Protein AF-A0AAD7PG65-F1 (afdb_monomer)

Structure (mmCIF, N/CA/C/O backbone):
data_AF-A0AAD7PG65-F1
#
_entry.id   AF-A0AAD7PG65-F1
#
loop_
_atom_site.group_PDB
_atom_site.id
_atom_site.type_symbol
_atom_site.label_atom_id
_atom_site.label_alt_id
_atom_site.label_comp_id
_atom_site.label_asym_id
_atom_site.label_entity_id
_atom_site.label_seq_id
_atom_site.pdbx_PDB_ins_code
_atom_site.Cartn_x
_atom_site.Cartn_y
_atom_site.Cartn_z
_atom_site.occupancy
_atom_site.B_iso_or_equiv
_atom_site.auth_seq_id
_atom_site.auth_comp_id
_atom_site.auth_asym_id
_atom_site.auth_atom_id
_atom_site.pdbx_PDB_model_num
ATOM 1 N N . MET A 1 1 ? 4.513 -32.709 36.164 1.00 37.62 1 MET A N 1
ATOM 2 C CA . MET A 1 1 ? 5.187 -31.519 35.608 1.00 37.62 1 MET A CA 1
ATOM 3 C C . MET A 1 1 ? 4.706 -30.319 36.420 1.00 37.62 1 MET A C 1
ATOM 5 O O . MET A 1 1 ? 3.783 -29.633 36.017 1.00 37.62 1 MET A O 1
ATOM 9 N N . GLY A 1 2 ? 5.213 -30.176 37.644 1.00 42.41 2 GLY A N 1
ATOM 10 C CA . GLY A 1 2 ? 4.864 -29.087 38.554 1.00 42.41 2 GLY A CA 1
ATOM 11 C C . GLY A 1 2 ? 6.159 -28.411 38.951 1.00 42.41 2 GLY A C 1
ATOM 12 O O . GLY A 1 2 ? 6.972 -29.089 39.560 1.00 42.41 2 GLY A O 1
ATOM 13 N N . MET A 1 3 ? 6.362 -27.175 38.487 1.00 42.16 3 MET A N 1
ATOM 14 C CA . MET A 1 3 ? 7.400 -26.207 38.892 1.00 42.16 3 MET A CA 1
ATOM 15 C C . MET A 1 3 ? 7.303 -24.968 37.980 1.00 42.16 3 MET A C 1
ATOM 17 O O . MET A 1 3 ? 8.151 -24.787 37.111 1.00 42.16 3 MET A O 1
ATOM 21 N N . LEU A 1 4 ? 6.240 -24.156 38.101 1.00 39.47 4 LEU A N 1
ATOM 22 C CA . LEU A 1 4 ? 6.233 -22.814 37.482 1.00 39.47 4 LEU A CA 1
ATOM 23 C C . LEU A 1 4 ? 5.164 -21.848 38.014 1.00 39.47 4 LEU A C 1
ATOM 25 O O . LEU A 1 4 ? 4.650 -21.029 37.266 1.00 39.47 4 LEU A O 1
ATOM 29 N N . LEU A 1 5 ? 4.819 -21.934 39.297 1.00 46.44 5 LEU A N 1
ATOM 30 C CA . LEU A 1 5 ? 4.019 -20.902 39.965 1.00 46.44 5 LEU A CA 1
ATOM 31 C C . LEU A 1 5 ? 4.562 -20.710 41.382 1.00 46.44 5 LEU A C 1
ATOM 33 O O . LEU A 1 5 ? 3.854 -20.890 42.370 1.00 46.44 5 LEU A O 1
ATOM 37 N N . ASP A 1 6 ? 5.859 -20.413 41.478 1.00 44.69 6 ASP A N 1
ATOM 38 C CA . ASP A 1 6 ? 6.358 -19.810 42.705 1.00 44.69 6 ASP A CA 1
ATOM 39 C C . ASP A 1 6 ? 5.673 -18.456 42.858 1.00 44.69 6 ASP A C 1
ATOM 41 O O . ASP A 1 6 ? 5.644 -17.641 41.937 1.00 44.69 6 ASP A O 1
ATOM 45 N N . LYS A 1 7 ? 5.052 -18.299 44.026 1.00 54.94 7 LYS A N 1
ATOM 46 C CA . LYS A 1 7 ? 4.360 -17.115 44.520 1.00 54.94 7 LYS A CA 1
ATOM 47 C C . LYS A 1 7 ? 5.216 -15.875 44.271 1.00 54.94 7 LYS A C 1
ATOM 49 O O . LYS A 1 7 ? 6.093 -15.564 45.072 1.00 54.94 7 LYS A O 1
ATOM 54 N N . GLU A 1 8 ? 4.956 -15.159 43.183 1.00 56.84 8 GLU A N 1
ATOM 55 C CA . GLU A 1 8 ? 5.396 -13.775 43.089 1.00 56.84 8 GLU A CA 1
ATOM 56 C C . GLU A 1 8 ? 4.758 -13.029 44.258 1.00 56.84 8 GLU A C 1
ATOM 58 O O . GLU A 1 8 ? 3.545 -13.116 44.473 1.00 56.84 8 GLU A O 1
ATOM 63 N N . ASP A 1 9 ? 5.596 -12.371 45.062 1.00 58.97 9 ASP A N 1
ATOM 64 C CA . ASP A 1 9 ? 5.143 -11.603 46.208 1.00 58.97 9 ASP A CA 1
ATOM 65 C C . ASP A 1 9 ? 4.065 -10.627 45.756 1.00 58.97 9 ASP A C 1
ATOM 67 O O . ASP A 1 9 ? 4.255 -9.696 44.974 1.00 58.97 9 ASP A O 1
ATOM 71 N N . MET A 1 10 ? 2.900 -10.934 46.272 1.00 61.69 10 MET A N 1
ATOM 72 C CA . MET A 1 10 ? 1.603 -10.385 45.999 1.00 61.69 10 MET A CA 1
ATOM 73 C C . MET A 1 10 ? 1.575 -8.937 46.538 1.00 61.69 10 MET A C 1
ATOM 75 O O . MET A 1 10 ? 1.311 -8.696 47.717 1.00 61.69 10 MET A O 1
ATOM 79 N N . LYS A 1 11 ? 1.959 -7.965 45.695 1.00 68.69 11 LYS A N 1
ATOM 80 C CA . LYS A 1 11 ? 2.189 -6.560 46.090 1.00 68.69 11 LYS A CA 1
ATOM 81 C C . LYS A 1 11 ? 0.904 -5.734 46.061 1.00 68.69 11 LYS A C 1
ATOM 83 O O . LYS A 1 11 ? 0.213 -5.655 45.051 1.00 68.69 11 LYS A O 1
ATOM 88 N N . TRP A 1 12 ? 0.626 -5.059 47.174 1.00 75.06 12 TRP A N 1
ATOM 89 C CA . TRP A 1 12 ? -0.425 -4.049 47.268 1.00 75.06 12 TRP A CA 1
ATOM 90 C C . TRP A 1 12 ? 0.064 -2.713 46.699 1.00 75.06 12 TRP A C 1
ATOM 92 O O . TRP A 1 12 ? 1.091 -2.181 47.120 1.00 75.06 12 TRP A O 1
ATOM 102 N N . TYR A 1 13 ? -0.704 -2.146 45.776 1.00 77.44 13 TYR A N 1
ATOM 103 C CA . TYR A 1 13 ? -0.481 -0.840 45.167 1.00 77.44 13 TYR A CA 1
ATOM 104 C C . TYR A 1 13 ? -1.487 0.168 45.720 1.00 77.44 13 TYR A C 1
ATOM 106 O O . TYR A 1 13 ? -2.695 -0.066 45.706 1.00 77.44 13 TYR A O 1
ATOM 114 N N . LYS A 1 14 ? -1.010 1.318 46.196 1.00 80.69 14 LYS A N 1
ATOM 115 C CA . LYS A 1 14 ? -1.884 2.411 46.632 1.00 80.69 14 LYS A CA 1
ATOM 116 C C . LYS A 1 14 ? -2.379 3.176 45.401 1.00 80.69 14 LYS A C 1
ATOM 118 O O . LYS A 1 14 ? -1.573 3.783 44.704 1.00 80.69 14 LYS A O 1
ATOM 123 N N . ILE A 1 15 ? -3.681 3.127 45.124 1.00 80.88 15 ILE A N 1
ATOM 124 C CA . ILE A 1 15 ? -4.303 3.793 43.967 1.00 80.88 15 ILE A CA 1
ATOM 125 C C . ILE A 1 15 ? -4.591 5.266 44.265 1.00 80.88 15 ILE A C 1
ATOM 127 O O . ILE A 1 15 ? -4.380 6.120 43.408 1.00 80.88 15 ILE A O 1
ATOM 131 N N . SER A 1 16 ? -5.086 5.581 45.461 1.00 76.00 16 SER A N 1
ATOM 132 C CA . SER A 1 16 ? -5.391 6.964 45.843 1.00 76.00 16 SER A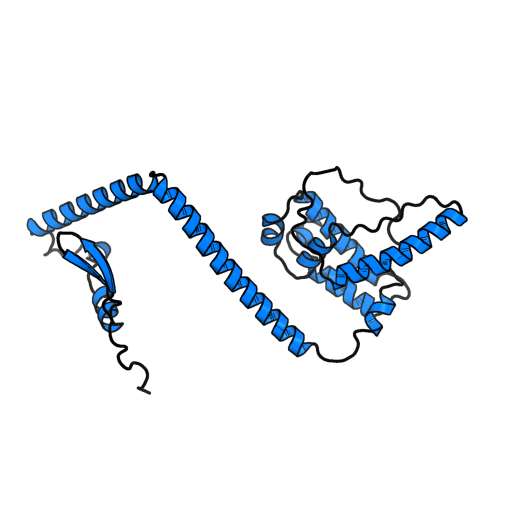 CA 1
ATOM 133 C C . SER A 1 16 ? -5.370 7.143 47.354 1.00 76.00 16 SER A C 1
ATOM 135 O O . SER A 1 16 ? -5.608 6.189 48.090 1.00 76.00 16 SER A O 1
ATOM 137 N N . ASP A 1 17 ? -5.136 8.366 47.822 1.00 74.19 17 ASP A N 1
ATOM 138 C CA . ASP A 1 17 ? -5.232 8.730 49.238 1.00 74.19 17 ASP A CA 1
ATOM 139 C C . ASP A 1 17 ? -6.322 9.783 49.429 1.00 74.19 17 ASP A C 1
ATOM 141 O O . ASP A 1 17 ? -6.427 10.722 48.639 1.00 74.19 17 ASP A O 1
ATOM 145 N N . SER A 1 18 ? -7.153 9.607 50.450 1.00 79.44 18 SER A N 1
ATOM 146 C CA . SER A 1 18 ? -8.203 10.545 50.844 1.00 79.44 18 SER A CA 1
ATOM 147 C C . SER A 1 18 ? -8.101 10.813 52.344 1.00 79.44 18 SER A C 1
ATOM 149 O O . SER A 1 18 ? -7.570 9.991 53.087 1.00 79.44 18 SER A O 1
ATOM 151 N N . GLU A 1 19 ? -8.658 11.934 52.806 1.00 67.50 19 GLU A N 1
ATOM 152 C CA . GLU A 1 19 ? -8.753 12.277 54.235 1.00 67.50 19 GLU A CA 1
ATOM 153 C C . GLU A 1 19 ? -9.477 11.196 55.060 1.00 67.50 19 GLU A C 1
ATOM 155 O O . GLU A 1 19 ? -9.283 11.100 56.268 1.00 67.50 19 GLU A O 1
ATOM 160 N N . VAL A 1 20 ? -10.273 10.345 54.402 1.00 68.56 20 VAL A N 1
ATOM 161 C CA . VAL A 1 20 ? -11.016 9.234 55.017 1.00 68.56 20 VAL A CA 1
ATOM 162 C C . VAL A 1 20 ? -10.290 7.880 54.913 1.00 68.56 20 VAL A C 1
ATOM 164 O O . VAL A 1 20 ? -10.803 6.873 55.398 1.00 68.56 20 VAL A O 1
ATOM 167 N N . GLY A 1 21 ? -9.109 7.831 54.286 1.00 76.81 21 GLY A N 1
ATOM 168 C CA . GLY A 1 21 ? -8.297 6.622 54.102 1.00 76.81 21 GLY A CA 1
ATOM 169 C C . GLY A 1 21 ? -7.773 6.424 52.673 1.00 76.81 21 GLY A C 1
ATOM 170 O O . GLY A 1 21 ? -8.217 7.068 51.721 1.00 76.81 21 GLY A O 1
ATOM 171 N N . GLY A 1 22 ? -6.812 5.507 52.520 1.00 78.75 22 GLY A N 1
ATOM 172 C CA . GLY A 1 22 ? -6.210 5.157 51.230 1.00 78.75 22 GLY A CA 1
ATOM 173 C C . GLY A 1 22 ? -6.946 4.024 50.510 1.00 78.75 22 GLY A C 1
ATOM 174 O O . GLY A 1 22 ? -7.286 3.016 51.125 1.00 78.75 22 GLY A O 1
ATOM 175 N N . LEU A 1 23 ? -7.150 4.164 49.199 1.00 66.88 23 LEU A N 1
ATOM 176 C CA . LEU A 1 23 ? -7.618 3.097 48.315 1.00 66.88 23 LEU A CA 1
ATOM 177 C C . LEU A 1 23 ? -6.414 2.270 47.858 1.00 66.88 23 LEU A C 1
ATOM 179 O O . LEU A 1 23 ? -5.519 2.785 47.185 1.00 66.88 23 LEU A O 1
ATOM 183 N N . TRP A 1 24 ? -6.409 0.987 48.203 1.00 81.00 24 TRP A N 1
ATOM 184 C CA . TRP A 1 24 ? -5.365 0.035 47.833 1.00 81.00 24 TRP A CA 1
ATOM 185 C C . TRP A 1 24 ? -5.925 -1.005 46.865 1.00 81.00 24 TRP A C 1
ATOM 187 O O . TRP A 1 24 ? -7.089 -1.387 46.958 1.00 81.00 24 TRP A O 1
ATOM 197 N N . SER A 1 25 ? -5.097 -1.460 45.934 1.00 70.62 25 SER A N 1
ATOM 198 C CA . SER A 1 25 ? -5.431 -2.482 44.951 1.00 70.62 25 SER A CA 1
ATOM 199 C C . SER A 1 25 ? -4.309 -3.483 44.843 1.00 70.62 25 SER A C 1
ATOM 201 O O . SER A 1 25 ? -3.136 -3.151 44.980 1.00 70.62 25 SER A O 1
ATOM 203 N N . MET A 1 26 ? -4.681 -4.711 44.556 1.00 75.94 26 MET A N 1
ATOM 204 C CA . MET A 1 26 ? -3.774 -5.826 44.424 1.00 75.94 26 MET A CA 1
ATOM 205 C C . MET A 1 26 ? -4.321 -6.718 43.324 1.00 75.94 26 MET A C 1
ATOM 207 O O . MET A 1 26 ? -5.532 -6.934 43.241 1.00 75.94 26 MET A O 1
ATOM 211 N N . GLU A 1 27 ? -3.443 -7.198 42.457 1.00 63.59 27 GLU A N 1
ATOM 212 C CA . GLU A 1 27 ? -3.837 -8.153 41.433 1.00 63.59 27 GLU A CA 1
ATOM 213 C C . GLU A 1 27 ? -4.109 -9.497 42.124 1.00 63.59 27 GLU A C 1
ATOM 215 O O . GLU A 1 27 ? -3.253 -10.031 42.825 1.00 63.59 27 GLU A O 1
ATOM 220 N N . GLY A 1 28 ? -5.353 -9.981 42.047 1.00 62.81 28 GLY A N 1
ATOM 221 C CA . GLY A 1 28 ? -5.759 -11.207 42.737 1.00 62.81 28 GLY A CA 1
ATOM 222 C C . GLY A 1 28 ? -5.029 -12.432 42.183 1.00 62.81 28 GLY A C 1
ATOM 223 O O . GLY A 1 28 ? -4.740 -12.486 40.988 1.00 62.81 28 GLY A O 1
ATOM 224 N N . SER A 1 29 ? -4.772 -13.442 43.025 1.00 66.50 29 SER A N 1
ATOM 225 C CA . SER A 1 29 ? -4.208 -14.710 42.546 1.00 66.50 29 SER A CA 1
ATOM 226 C C . SER A 1 29 ? -5.157 -15.391 41.551 1.00 66.50 29 SER A C 1
ATOM 228 O O . SER A 1 29 ? -6.374 -15.187 41.631 1.00 66.50 29 SER A O 1
ATOM 230 N N . PRO A 1 30 ? -4.649 -16.233 40.634 1.00 61.03 30 PRO A N 1
ATOM 231 C CA . PRO A 1 30 ? -5.494 -17.028 39.744 1.00 61.03 30 PRO A CA 1
ATOM 232 C C . PRO A 1 30 ? -6.539 -17.860 40.502 1.00 61.03 30 PRO A C 1
ATOM 234 O O . PRO A 1 30 ? -7.654 -18.042 40.012 1.00 61.03 30 PRO A O 1
ATOM 237 N N . GLU A 1 31 ? -6.224 -18.305 41.727 1.00 61.75 31 GLU A N 1
ATOM 238 C CA . GLU A 1 31 ? -7.217 -18.939 42.593 1.00 61.75 31 GLU A CA 1
ATOM 239 C C . GLU A 1 31 ? -8.294 -17.931 43.004 1.00 61.75 31 GLU A C 1
ATOM 241 O O . GLU A 1 31 ? -9.469 -18.197 42.781 1.00 61.75 31 GLU A O 1
ATOM 246 N N . THR A 1 32 ? -7.945 -16.744 43.504 1.00 64.12 32 THR A N 1
ATOM 247 C CA . THR A 1 32 ? -8.928 -15.700 43.853 1.00 64.12 32 THR A CA 1
ATOM 248 C C . THR A 1 32 ? -9.823 -15.314 42.669 1.00 64.12 32 THR A C 1
ATOM 250 O O . THR A 1 32 ? -11.019 -15.086 42.856 1.00 64.12 32 THR A O 1
ATOM 253 N N . TRP A 1 33 ? -9.288 -15.304 41.445 1.00 57.69 33 TRP A N 1
ATOM 254 C CA . TRP A 1 33 ? -10.076 -15.122 40.219 1.00 57.69 33 TRP A CA 1
ATOM 255 C C . TRP A 1 33 ? -11.062 -16.272 39.970 1.00 57.69 33 TRP A C 1
ATOM 257 O O . TRP A 1 33 ? -12.207 -16.033 39.600 1.00 57.69 33 TRP A O 1
ATOM 267 N N . SER A 1 34 ? -10.665 -17.522 40.216 1.00 57.09 34 SER A N 1
ATOM 268 C CA . SER A 1 34 ? -11.583 -18.669 40.115 1.00 57.09 34 SER A CA 1
ATOM 269 C C . SER A 1 34 ? -12.731 -18.596 41.132 1.00 57.09 34 SER A C 1
ATOM 271 O O . SER A 1 34 ? -13.862 -18.964 40.818 1.00 57.09 34 SER A O 1
ATOM 273 N N . TRP A 1 35 ? -12.475 -18.039 42.321 1.00 57.75 35 TRP A N 1
ATOM 274 C CA . TRP A 1 35 ? -13.510 -17.782 43.326 1.00 57.75 35 TRP A CA 1
ATOM 275 C C . TRP A 1 35 ? -14.403 -16.592 42.952 1.00 57.75 35 TRP A C 1
ATOM 277 O O . TRP A 1 35 ? -15.605 -16.647 43.203 1.00 57.75 35 TRP A O 1
ATOM 287 N N . SER A 1 36 ? -13.866 -15.544 42.314 1.00 56.19 36 SER A N 1
ATOM 288 C CA . SER A 1 36 ? -14.660 -14.385 41.878 1.00 56.19 36 SER A CA 1
ATOM 289 C C . SER A 1 36 ? -15.572 -14.689 40.685 1.00 56.19 36 SER A C 1
ATOM 291 O O . SER A 1 36 ? -16.642 -14.097 40.578 1.00 56.19 36 SER A O 1
ATOM 293 N N . ILE A 1 37 ? -15.206 -15.656 39.837 1.00 53.91 37 ILE A N 1
ATOM 294 C CA . ILE A 1 37 ? -16.068 -16.181 38.762 1.00 53.91 37 ILE A CA 1
ATOM 295 C C . ILE A 1 37 ? -17.303 -16.900 39.333 1.00 53.91 37 ILE A C 1
ATOM 297 O O . ILE A 1 37 ? -18.368 -16.863 38.720 1.00 53.91 37 ILE A O 1
ATOM 301 N N . ASN A 1 38 ? -17.184 -17.496 40.524 1.00 55.56 38 ASN A N 1
ATOM 302 C CA . ASN A 1 38 ? -18.293 -18.139 41.233 1.00 55.56 38 ASN A CA 1
ATOM 303 C C . ASN A 1 38 ? -19.123 -17.166 42.085 1.00 55.56 38 ASN A C 1
ATOM 305 O O . ASN A 1 38 ? -20.080 -17.596 42.727 1.00 55.56 38 ASN A O 1
ATOM 309 N N . VAL A 1 39 ? -18.786 -15.869 42.115 1.00 55.56 39 VAL A N 1
ATOM 310 C CA . VAL A 1 39 ? -19.644 -14.860 42.745 1.00 55.56 39 VAL A CA 1
ATOM 311 C C . VAL A 1 39 ? -20.840 -14.642 41.822 1.00 55.56 39 VAL A C 1
ATOM 313 O O . VAL A 1 39 ? -20.648 -14.180 40.693 1.00 55.56 39 VAL A O 1
ATOM 316 N N . PRO A 1 40 ? -22.074 -14.947 42.263 1.00 51.69 40 PRO A N 1
ATOM 317 C CA . PRO A 1 40 ? -23.240 -14.808 41.411 1.00 51.69 40 PRO A CA 1
ATOM 318 C C . PRO A 1 40 ? -23.383 -13.356 40.953 1.00 51.69 40 PRO A C 1
ATOM 320 O O . PRO A 1 40 ? -23.619 -12.442 41.744 1.00 51.69 40 PRO A O 1
ATOM 323 N N . VAL A 1 41 ? -23.249 -13.130 39.651 1.00 54.25 41 VAL A N 1
ATOM 324 C CA . VAL A 1 41 ? -23.678 -11.879 39.027 1.00 54.25 41 VAL A CA 1
ATOM 325 C C . VAL A 1 41 ? -25.208 -11.906 39.020 1.00 54.25 41 VAL A C 1
ATOM 327 O O . VAL A 1 41 ? -25.789 -12.962 38.798 1.00 54.25 41 VAL A O 1
ATOM 330 N N . LEU A 1 42 ? -25.897 -10.784 39.238 1.00 49.28 42 LEU A N 1
ATOM 331 C CA . LEU A 1 42 ? -27.374 -10.741 39.284 1.00 49.28 42 LEU A CA 1
ATOM 332 C C . LEU A 1 42 ? -28.070 -11.420 38.085 1.00 49.28 42 LEU A C 1
ATOM 334 O O . LEU A 1 42 ? -29.184 -11.899 38.220 1.00 49.28 42 LEU A O 1
ATOM 338 N N . SER A 1 43 ? -27.404 -11.491 36.929 1.00 54.44 43 SER A N 1
ATOM 339 C CA . SER A 1 43 ? -27.865 -12.181 35.716 1.00 54.44 43 SER A CA 1
ATOM 340 C C . SER A 1 43 ? -27.675 -13.705 35.710 1.00 54.44 43 SER A C 1
ATOM 342 O O . SER A 1 43 ? -28.143 -14.365 34.792 1.00 54.44 43 SER A O 1
ATOM 344 N N . SER A 1 44 ? -26.930 -14.252 36.670 1.00 52.47 44 SER A N 1
ATOM 345 C CA . SER A 1 44 ? -26.650 -15.688 36.836 1.00 52.47 44 SER A CA 1
ATOM 346 C C . SER A 1 44 ? -27.523 -16.357 37.901 1.00 52.47 44 SER A C 1
ATOM 348 O O . SER A 1 44 ? -27.534 -17.580 37.998 1.00 52.47 44 SER A O 1
ATOM 350 N N . LEU A 1 45 ? -28.282 -15.569 38.670 1.00 50.62 45 LEU A N 1
ATOM 351 C CA . LEU A 1 45 ? -29.330 -16.089 39.538 1.00 50.62 45 LEU A CA 1
ATOM 352 C C . LEU A 1 45 ? -30.522 -16.472 38.653 1.00 50.62 45 LEU A C 1
ATOM 354 O O . LEU A 1 45 ? -31.139 -15.613 38.027 1.00 50.62 45 LEU A O 1
ATOM 358 N N . SER A 1 46 ? -30.794 -17.773 38.560 1.00 50.91 46 SER A N 1
ATOM 359 C CA . SER A 1 46 ? -31.980 -18.328 37.902 1.00 50.91 46 SER A CA 1
ATOM 360 C C . SER A 1 46 ? -33.248 -17.670 38.462 1.00 50.91 46 SER A C 1
ATOM 362 O O . SER A 1 46 ? -33.436 -17.642 39.676 1.00 50.91 46 SER A O 1
ATOM 364 N N . GLU A 1 47 ? -34.140 -17.188 37.587 1.00 54.50 47 GLU A N 1
ATOM 365 C CA . GLU A 1 47 ? -35.446 -16.613 37.966 1.00 54.50 47 GLU A CA 1
ATOM 366 C C . GLU A 1 47 ? -36.342 -17.594 38.752 1.00 54.50 47 GLU A C 1
ATOM 368 O O . GLU A 1 47 ? -37.315 -17.168 39.368 1.00 54.50 47 GLU A O 1
ATOM 373 N N . ASN A 1 48 ? -35.992 -18.886 38.774 1.00 50.72 48 ASN A N 1
ATOM 374 C CA . ASN A 1 48 ? -36.781 -19.966 39.371 1.00 50.72 48 ASN A CA 1
ATOM 375 C C . ASN A 1 48 ? -36.371 -20.350 40.805 1.00 50.72 48 ASN A C 1
ATOM 377 O O . ASN A 1 48 ? -36.859 -21.358 41.313 1.00 50.72 48 ASN A O 1
ATOM 381 N N . ASP A 1 49 ? -35.473 -19.614 41.468 1.00 51.62 49 ASP A N 1
ATOM 382 C CA . ASP A 1 49 ? -35.125 -19.899 42.871 1.00 51.62 49 ASP A CA 1
ATOM 383 C C . ASP A 1 49 ? -36.202 -19.316 43.814 1.00 51.62 49 ASP A C 1
ATOM 385 O O . ASP A 1 49 ? -36.066 -18.241 44.408 1.00 51.62 49 ASP A O 1
ATOM 389 N N . GLU A 1 50 ? -37.327 -20.034 43.913 1.00 53.50 50 GLU A N 1
ATOM 390 C CA . GLU A 1 50 ? -38.583 -19.663 44.596 1.00 53.50 50 GLU A CA 1
ATOM 391 C C . GLU A 1 50 ? -38.434 -19.275 46.087 1.00 53.50 50 GLU A C 1
ATOM 393 O O . GLU A 1 50 ? -39.365 -18.737 46.696 1.00 53.50 50 GLU A O 1
ATOM 398 N N . LEU A 1 51 ? -37.268 -19.521 46.695 1.00 52.06 51 LEU A N 1
ATOM 399 C CA . LEU A 1 51 ? -36.975 -19.191 48.093 1.00 52.06 51 LEU A CA 1
ATOM 400 C C . LEU A 1 51 ? -36.402 -17.774 48.294 1.00 52.06 51 LEU A C 1
ATOM 402 O O . LEU A 1 51 ? -36.595 -17.204 49.367 1.00 52.06 51 LEU A O 1
ATOM 406 N N . LEU A 1 52 ? -35.765 -17.167 47.283 1.00 51.78 52 LEU A N 1
ATOM 407 C CA . LEU A 1 52 ? -35.184 -15.812 47.381 1.00 51.78 52 LEU A CA 1
ATOM 408 C C . LEU A 1 52 ? -36.200 -14.694 47.096 1.00 51.78 52 LEU A C 1
ATOM 410 O O . LEU A 1 52 ? -36.028 -13.561 47.540 1.00 51.78 52 LEU A O 1
ATOM 414 N N . GLN A 1 53 ? -37.296 -15.015 46.410 1.00 52.94 53 GLN A N 1
ATOM 415 C CA . GLN A 1 53 ? -38.331 -14.060 45.996 1.00 52.94 53 GLN A CA 1
ATOM 416 C C . GLN A 1 53 ? -39.279 -13.609 47.125 1.00 52.94 53 GLN A C 1
ATOM 418 O O . GLN A 1 53 ? -40.179 -12.813 46.875 1.00 52.94 53 GLN A O 1
ATOM 423 N N . LYS A 1 54 ? -39.109 -14.106 48.362 1.00 55.56 54 LYS A N 1
ATOM 424 C CA . LYS A 1 54 ? -40.042 -13.856 49.482 1.00 55.56 54 LYS A CA 1
ATOM 425 C C . LYS A 1 54 ? -39.511 -12.950 50.595 1.00 55.56 54 LYS A C 1
ATOM 427 O O . LYS A 1 54 ? -40.302 -12.551 51.447 1.00 55.56 54 LYS A O 1
ATOM 432 N N . SER A 1 55 ? -38.217 -12.622 50.624 1.00 68.94 55 SER A N 1
ATOM 433 C CA . SER A 1 55 ? -37.677 -11.710 51.641 1.00 68.94 55 SER A CA 1
ATOM 434 C C . SER A 1 55 ? -37.756 -10.261 51.149 1.00 68.94 55 SER A C 1
ATOM 436 O O . SER A 1 55 ? -37.280 -9.927 50.063 1.00 68.94 55 SER A O 1
ATOM 438 N N . GLN A 1 56 ? -38.368 -9.394 51.958 1.00 77.69 56 GLN A N 1
ATOM 439 C CA . GLN A 1 56 ? -38.454 -7.958 51.678 1.00 77.69 56 GLN A CA 1
ATOM 440 C C . GLN A 1 56 ? -37.054 -7.347 51.500 1.00 77.69 56 GLN A C 1
ATOM 442 O O . GLN A 1 56 ? -36.824 -6.549 50.598 1.00 77.69 56 GLN A O 1
ATOM 447 N N . GLU A 1 57 ? -36.096 -7.815 52.300 1.00 75.06 57 GLU A N 1
ATOM 448 C CA . GLU A 1 57 ? -34.699 -7.381 52.284 1.00 75.06 57 GLU A CA 1
ATOM 449 C C . GLU A 1 57 ? -34.019 -7.647 50.930 1.00 75.06 57 GLU A C 1
ATOM 451 O O . GLU A 1 57 ? -33.237 -6.820 50.460 1.00 75.06 57 GLU A O 1
ATOM 456 N N . TYR A 1 58 ? -34.335 -8.767 50.267 1.00 72.38 58 TYR A N 1
ATOM 457 C CA . TYR A 1 58 ? -33.803 -9.082 48.940 1.00 72.38 58 TYR A CA 1
ATOM 458 C C . TYR A 1 58 ? -34.347 -8.125 47.871 1.00 72.38 58 TYR A C 1
ATOM 460 O O . TYR A 1 58 ? -33.579 -7.597 47.065 1.00 72.38 58 TYR A O 1
ATOM 468 N N . HIS A 1 59 ? -35.656 -7.860 47.871 1.00 74.69 59 HIS A N 1
ATOM 469 C CA . HIS A 1 59 ? -36.257 -6.886 46.952 1.00 74.69 59 HIS A CA 1
ATOM 470 C C . HIS A 1 59 ? -35.711 -5.475 47.175 1.00 74.69 59 HIS A C 1
ATOM 472 O O . HIS A 1 59 ? -35.332 -4.809 46.206 1.00 74.69 59 HIS A O 1
ATOM 478 N N . ASP A 1 60 ? -35.579 -5.057 48.432 1.00 82.69 60 ASP A N 1
ATOM 479 C CA . ASP A 1 60 ? -35.014 -3.757 48.786 1.00 82.69 60 ASP A CA 1
ATOM 480 C C . ASP A 1 60 ? -33.553 -3.640 48.314 1.00 82.69 60 ASP A C 1
ATOM 482 O O . ASP A 1 60 ? -33.164 -2.630 47.720 1.00 82.69 60 ASP A O 1
ATOM 486 N N . ALA A 1 61 ? -32.745 -4.694 48.484 1.00 77.38 61 ALA A N 1
ATOM 487 C CA . ALA A 1 61 ? -31.361 -4.734 48.011 1.00 77.38 61 ALA A CA 1
ATOM 488 C C . ALA A 1 61 ? -31.252 -4.670 46.475 1.00 77.38 61 ALA A C 1
ATOM 490 O O . ALA A 1 61 ? -30.411 -3.940 45.937 1.00 77.38 61 ALA A O 1
ATOM 491 N N . VAL A 1 62 ? -32.113 -5.392 45.752 1.00 77.75 62 VAL A N 1
ATOM 492 C CA . VAL A 1 62 ? -32.151 -5.374 44.280 1.00 77.75 62 VAL A CA 1
ATOM 493 C C . VAL A 1 62 ? -32.556 -3.995 43.756 1.00 77.75 62 VAL A C 1
ATOM 495 O O . VAL A 1 62 ? -31.940 -3.488 42.811 1.00 77.75 62 VAL A O 1
ATOM 498 N N . GLU A 1 63 ? -33.547 -3.348 44.368 1.00 80.06 63 GLU A N 1
ATOM 499 C CA . GLU A 1 63 ? -33.963 -1.998 43.981 1.00 80.06 63 GLU A CA 1
ATOM 500 C C . GLU A 1 63 ? -32.887 -0.950 44.287 1.00 80.06 63 GLU A C 1
ATOM 502 O O . GLU A 1 63 ? -32.581 -0.113 43.430 1.00 80.06 63 GLU A O 1
ATOM 507 N N . LEU A 1 64 ? -32.218 -1.033 45.441 1.00 83.88 64 LEU A N 1
ATOM 508 C CA . LEU A 1 64 ? -31.070 -0.176 45.753 1.00 83.88 64 LEU A CA 1
ATOM 509 C C . LEU A 1 64 ? -29.942 -0.338 44.726 1.00 83.88 64 LEU A C 1
ATOM 511 O O . LEU A 1 64 ? -29.389 0.662 44.255 1.00 83.88 64 LEU A O 1
ATOM 515 N N . TYR A 1 65 ? -29.646 -1.570 44.306 1.00 78.12 65 TYR A N 1
ATOM 516 C CA . TYR A 1 65 ? -28.663 -1.834 43.256 1.00 78.12 65 TYR A CA 1
ATOM 517 C C . TYR A 1 65 ? -29.073 -1.213 41.910 1.00 78.12 65 TYR A C 1
ATOM 519 O O . TYR A 1 65 ? -28.260 -0.552 41.252 1.00 78.12 65 TYR A O 1
ATOM 527 N N . LYS A 1 66 ? -30.342 -1.353 41.498 1.00 81.81 66 LYS A N 1
ATOM 528 C CA . LYS A 1 66 ? -30.865 -0.719 40.271 1.00 81.81 66 LYS A CA 1
ATOM 529 C C . LYS A 1 66 ? -30.744 0.803 40.336 1.00 81.81 66 LYS A C 1
ATOM 531 O O . LYS A 1 66 ? -30.279 1.435 39.377 1.00 81.81 66 LYS A O 1
ATOM 536 N N . GLN A 1 67 ? -31.094 1.405 41.470 1.00 87.75 67 GLN A N 1
ATOM 537 C CA . GLN A 1 67 ? -30.949 2.843 41.690 1.00 87.75 67 GLN A CA 1
ATOM 538 C C . GLN A 1 67 ? -29.480 3.278 41.625 1.00 87.75 67 GLN A C 1
ATOM 540 O O . GLN A 1 67 ? -29.159 4.269 40.962 1.00 87.75 67 GLN A O 1
ATOM 545 N N . GLN A 1 68 ? -28.568 2.530 42.250 1.00 85.88 68 GLN A N 1
ATOM 546 C CA . GLN A 1 68 ? -27.131 2.801 42.205 1.00 85.88 68 GLN A CA 1
ATOM 547 C C . GLN A 1 68 ? -26.589 2.717 40.775 1.00 85.88 68 GLN A C 1
ATOM 549 O O . GLN A 1 68 ? -25.905 3.636 40.322 1.00 85.88 68 GLN A O 1
ATOM 554 N N . ARG A 1 69 ? -26.948 1.676 40.020 1.00 83.31 69 ARG A N 1
ATOM 555 C CA . ARG A 1 69 ? -26.556 1.518 38.612 1.00 83.31 69 ARG A CA 1
ATOM 556 C C . ARG A 1 69 ? -27.053 2.683 37.754 1.00 83.31 69 ARG A C 1
ATOM 558 O O . ARG A 1 69 ? -26.310 3.189 36.911 1.00 83.31 69 ARG A O 1
ATOM 565 N N . THR A 1 70 ? -28.269 3.160 38.011 1.00 86.50 70 THR A N 1
ATOM 566 C CA . THR A 1 70 ? -28.839 4.334 37.332 1.00 86.50 70 THR A CA 1
ATOM 567 C C . THR A 1 70 ? -28.063 5.610 37.676 1.00 86.50 70 THR A C 1
ATOM 569 O O . THR A 1 70 ? -27.701 6.375 36.778 1.00 86.50 70 THR A O 1
ATOM 572 N N . LYS A 1 71 ? -27.714 5.814 38.954 1.00 92.94 71 LYS A N 1
ATOM 573 C CA . LYS A 1 71 ? -26.868 6.934 39.405 1.00 92.94 71 LYS A CA 1
ATOM 574 C C . LYS A 1 71 ? -25.487 6.902 38.741 1.00 92.94 71 LYS A C 1
ATOM 576 O O . LYS A 1 71 ? -25.060 7.918 38.193 1.00 92.94 71 LYS A O 1
ATOM 581 N N . VAL A 1 72 ? -24.825 5.744 38.710 1.00 86.25 72 VAL A N 1
ATOM 582 C CA . VAL A 1 72 ? -23.519 5.555 38.052 1.00 86.25 72 VAL A CA 1
ATOM 583 C C . VAL A 1 72 ? -23.608 5.849 36.554 1.00 86.25 72 VAL A C 1
ATOM 585 O O . VAL A 1 72 ? -22.762 6.564 36.018 1.00 86.25 72 VAL A O 1
ATOM 588 N N . ALA A 1 73 ? -24.652 5.373 35.872 1.00 85.19 73 ALA A N 1
ATOM 589 C CA . ALA A 1 73 ? -24.859 5.656 34.454 1.00 85.19 73 ALA A CA 1
ATOM 590 C C . ALA A 1 73 ? -25.040 7.161 34.182 1.00 85.19 73 ALA A C 1
ATOM 592 O O . ALA A 1 73 ? -24.446 7.701 33.244 1.00 85.19 73 ALA A O 1
ATOM 593 N N . CYS A 1 74 ? -25.811 7.860 35.020 1.00 93.38 74 CYS A N 1
ATOM 594 C CA . CYS A 1 74 ? -25.990 9.311 34.934 1.00 93.38 74 CYS A CA 1
ATOM 595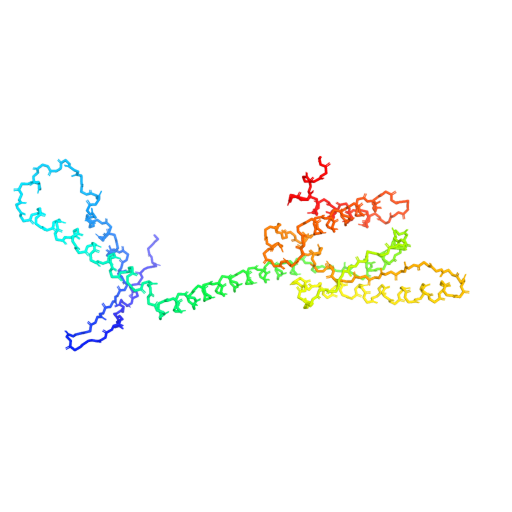 C C . CYS A 1 74 ? -24.686 10.077 35.191 1.00 93.38 74 CYS A C 1
ATOM 597 O O . CYS A 1 74 ? -24.366 11.006 34.446 1.00 93.38 74 CYS A O 1
ATOM 599 N N . LEU A 1 75 ? -23.909 9.679 36.201 1.00 91.50 75 LEU A N 1
ATOM 600 C CA . LEU A 1 75 ? -22.602 10.275 36.490 1.00 91.50 75 LEU A CA 1
ATOM 601 C C . LEU A 1 75 ? -21.618 10.045 35.341 1.00 91.50 75 LEU A C 1
ATOM 603 O O . LEU A 1 75 ? -20.995 10.999 34.886 1.00 91.50 75 LEU A O 1
ATOM 607 N N . LYS A 1 76 ? -21.554 8.831 34.783 1.00 89.62 76 LYS A N 1
ATOM 608 C CA . LYS A 1 76 ? -20.723 8.517 33.611 1.00 89.62 76 LYS A CA 1
ATOM 609 C C . LYS A 1 76 ? -21.090 9.388 32.407 1.00 89.62 76 LYS A C 1
ATOM 611 O O . LYS A 1 76 ? -20.201 9.908 31.739 1.00 89.62 76 LYS A O 1
ATOM 616 N N . LYS A 1 77 ? -22.389 9.617 32.164 1.00 91.19 77 LYS A N 1
ATOM 617 C CA . LYS A 1 77 ? -22.855 10.553 31.124 1.00 91.19 77 LYS A CA 1
ATOM 618 C C . LYS A 1 77 ? -22.421 11.992 31.414 1.00 91.19 77 LYS A C 1
ATOM 620 O O . LYS A 1 77 ? -21.964 12.665 30.495 1.00 91.19 77 LYS A O 1
ATOM 625 N N . LYS A 1 78 ? -22.519 12.466 32.661 1.00 92.81 78 LYS A N 1
ATOM 626 C CA . LYS A 1 78 ? -22.037 13.807 33.043 1.00 92.81 78 LYS A CA 1
ATOM 627 C C . LYS A 1 78 ? -20.526 13.942 32.837 1.00 92.81 78 LYS A C 1
ATOM 629 O O . LYS A 1 78 ? -20.109 14.885 32.178 1.00 92.81 78 LYS A O 1
ATOM 634 N N . ILE A 1 79 ? -19.738 12.972 33.301 1.00 91.00 79 ILE A N 1
ATOM 635 C CA . ILE A 1 79 ? -18.278 12.929 33.126 1.00 91.00 79 ILE A CA 1
ATOM 636 C C . ILE A 1 79 ? -17.915 12.903 31.640 1.00 91.00 79 ILE A C 1
ATOM 638 O O . ILE A 1 79 ? -17.073 13.671 31.212 1.00 91.00 79 ILE A O 1
ATOM 642 N N . SER A 1 80 ? -18.609 12.119 30.811 1.00 85.38 80 SER A N 1
ATOM 643 C CA . SER A 1 80 ? -18.318 12.080 29.369 1.00 85.38 80 SER A CA 1
ATOM 644 C C . SER A 1 80 ? -18.519 13.411 28.636 1.00 85.38 80 SER A C 1
ATOM 646 O O . SER A 1 80 ? -17.994 13.601 27.540 1.00 85.38 80 SER A O 1
ATOM 648 N N . ARG A 1 81 ? -19.301 14.325 29.224 1.00 90.00 81 ARG A N 1
ATOM 649 C CA . ARG A 1 81 ? -19.593 15.644 28.658 1.00 90.00 81 ARG A CA 1
ATOM 650 C C . ARG A 1 81 ? -18.607 16.716 29.117 1.00 90.00 81 ARG A C 1
ATOM 652 O O . ARG A 1 81 ? -18.574 17.765 28.477 1.00 90.00 81 ARG A O 1
ATOM 659 N N . THR A 1 82 ? -17.841 16.486 30.186 1.00 95.75 82 THR A N 1
ATOM 660 C CA . THR A 1 82 ? -16.848 17.460 30.656 1.00 95.75 82 THR A CA 1
ATOM 661 C C . THR A 1 82 ? -15.687 17.549 29.672 1.00 95.75 82 THR A C 1
ATOM 663 O O . THR A 1 82 ? -15.314 16.564 29.035 1.00 95.75 82 THR A O 1
ATOM 666 N N . GLU A 1 83 ? -15.114 18.743 29.535 1.00 92.12 83 GLU A N 1
ATOM 667 C CA . GLU A 1 83 ? -14.063 18.974 28.540 1.00 92.12 83 GLU A CA 1
ATOM 668 C C . GLU A 1 83 ? -12.783 18.198 28.873 1.00 92.12 83 GLU A C 1
ATOM 670 O O . GLU A 1 83 ? -12.243 17.511 28.011 1.00 92.12 83 GLU A O 1
ATOM 675 N N . GLY A 1 84 ? -12.400 18.153 30.155 1.00 90.81 84 GLY A N 1
ATOM 676 C CA . GLY A 1 84 ? -11.237 17.383 30.605 1.00 90.81 84 GLY A CA 1
ATOM 677 C C . GLY A 1 84 ? -11.326 15.883 30.292 1.00 90.81 84 GLY A C 1
ATOM 678 O O . GLY A 1 84 ? -10.320 15.274 29.941 1.00 90.81 84 GLY A O 1
ATOM 679 N N . PHE A 1 85 ? -12.520 15.273 30.334 1.00 92.19 85 PHE A N 1
ATOM 680 C CA . PHE A 1 85 ? -12.673 13.869 29.934 1.00 92.19 85 PHE A CA 1
ATOM 681 C C . PHE A 1 85 ? -12.514 13.681 28.421 1.00 92.19 85 PHE A C 1
ATOM 683 O O . PHE A 1 85 ? -11.944 12.680 27.991 1.00 92.19 85 PHE A O 1
ATOM 690 N N . LYS A 1 86 ? -12.999 14.620 27.598 1.00 89.94 86 LYS A N 1
ATOM 691 C CA . LYS A 1 86 ? -12.829 14.549 26.138 1.00 89.94 86 LYS A CA 1
ATOM 692 C C . LYS A 1 86 ? -11.366 14.706 25.741 1.00 89.94 86 LYS A C 1
ATOM 694 O O . LYS A 1 86 ? -10.902 13.965 24.880 1.00 89.94 86 LYS A O 1
ATOM 699 N N . GLU A 1 87 ? -10.651 15.644 26.354 1.00 92.19 87 GLU A N 1
ATOM 700 C CA . GLU A 1 87 ? -9.215 15.837 26.133 1.00 92.19 87 GLU A CA 1
ATOM 701 C C . GLU A 1 87 ? -8.422 14.606 26.568 1.00 92.19 87 GLU A C 1
ATOM 703 O O . GLU A 1 87 ? -7.663 14.055 25.771 1.00 92.19 87 GLU A O 1
ATOM 708 N N . TYR A 1 88 ? -8.679 14.099 27.777 1.00 90.94 88 TYR A N 1
ATOM 709 C CA . TYR A 1 88 ? -8.076 12.858 28.262 1.00 90.94 88 TYR A CA 1
ATOM 710 C C . TYR A 1 88 ? -8.355 11.679 27.324 1.00 90.94 88 TYR A C 1
ATOM 712 O O . TYR A 1 88 ? -7.443 10.932 26.974 1.00 90.94 88 TYR A O 1
ATOM 720 N N . LYS A 1 89 ? -9.600 11.536 26.854 1.00 92.00 89 LYS A N 1
ATOM 721 C CA . LYS A 1 89 ? -9.977 10.479 25.914 1.00 92.00 89 LYS A CA 1
ATOM 722 C C . LYS A 1 89 ? -9.227 10.595 24.585 1.00 92.00 89 LYS A C 1
ATOM 724 O O . LYS A 1 89 ? -8.735 9.585 24.104 1.00 92.00 89 LYS A O 1
ATOM 729 N N . LYS A 1 90 ? -9.073 11.801 24.026 1.00 92.88 90 LYS A N 1
ATOM 730 C CA . LYS A 1 90 ? -8.263 12.018 22.812 1.00 92.88 90 LYS A CA 1
ATOM 731 C C . LYS A 1 90 ? -6.810 11.594 23.020 1.00 92.88 90 LYS A C 1
ATOM 733 O O . LYS A 1 90 ? -6.241 10.948 22.147 1.00 92.88 90 LYS A O 1
ATOM 738 N N . ILE A 1 91 ? -6.216 11.944 24.162 1.00 93.00 91 ILE A N 1
ATOM 739 C CA . ILE A 1 91 ? -4.840 11.551 24.503 1.00 93.00 91 ILE A CA 1
ATOM 740 C C . ILE A 1 91 ? -4.734 10.026 24.594 1.00 93.00 91 ILE A C 1
ATOM 742 O O . ILE A 1 91 ? -3.799 9.447 24.047 1.00 93.00 91 ILE A O 1
ATOM 746 N N . LEU A 1 92 ? -5.705 9.376 25.237 1.00 92.19 92 LEU A N 1
ATOM 747 C CA . LEU A 1 92 ? -5.749 7.923 25.381 1.00 92.19 92 LEU A CA 1
ATOM 748 C C . LEU A 1 92 ? -5.916 7.216 24.028 1.00 92.19 92 LEU A C 1
ATOM 750 O O . LEU A 1 92 ? -5.159 6.295 23.731 1.00 92.19 92 LEU A O 1
ATOM 754 N N . ASP A 1 93 ? -6.830 7.690 23.179 1.00 89.19 93 ASP A N 1
ATOM 755 C CA . ASP A 1 93 ? -7.038 7.162 21.826 1.00 89.19 93 ASP A CA 1
ATOM 756 C C . ASP A 1 93 ? -5.761 7.324 20.972 1.00 89.19 93 ASP A C 1
ATOM 758 O O . ASP A 1 93 ? -5.354 6.398 20.266 1.00 89.19 93 ASP A O 1
ATOM 762 N N . MET A 1 94 ? -5.069 8.466 21.088 1.00 89.38 94 MET A N 1
ATOM 763 C CA . MET A 1 94 ? -3.783 8.697 20.419 1.00 89.38 94 MET A CA 1
ATOM 764 C C . MET A 1 94 ? -2.668 7.797 20.960 1.00 89.38 94 MET A C 1
ATOM 766 O O . MET A 1 94 ? -1.877 7.278 20.174 1.00 89.38 94 MET A O 1
ATOM 770 N N . ALA A 1 95 ? -2.600 7.567 22.272 1.00 89.00 95 ALA A N 1
ATOM 771 C CA . ALA A 1 95 ? -1.628 6.657 22.878 1.00 89.00 95 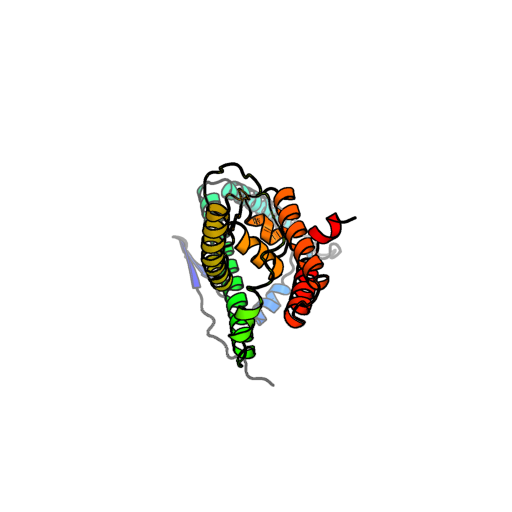ALA A CA 1
ATOM 772 C C . ALA A 1 95 ? -1.857 5.199 22.443 1.00 89.00 95 ALA A C 1
ATOM 774 O O . ALA A 1 95 ? -0.909 4.502 22.085 1.00 89.00 95 ALA A O 1
ATOM 775 N N . MET A 1 96 ? -3.114 4.750 22.386 1.00 87.31 96 MET A N 1
ATOM 776 C CA . MET A 1 96 ? -3.453 3.426 21.855 1.00 87.31 96 MET A CA 1
ATOM 777 C C . MET A 1 96 ? -3.072 3.300 20.375 1.00 87.31 96 MET A C 1
ATOM 779 O O . MET A 1 96 ? -2.520 2.281 19.955 1.00 87.31 96 MET A O 1
ATOM 783 N N . PHE A 1 97 ? -3.316 4.345 19.579 1.00 85.50 97 PHE A N 1
ATOM 784 C CA . PHE A 1 97 ? -2.926 4.371 18.171 1.00 85.50 97 PHE A CA 1
ATOM 785 C C . PHE A 1 97 ? -1.403 4.290 17.986 1.00 85.50 97 PHE A C 1
ATOM 787 O O . PHE A 1 97 ? -0.925 3.536 17.133 1.00 85.50 97 PHE A O 1
ATOM 794 N N . THR A 1 98 ? -0.622 5.029 18.781 1.00 85.19 98 THR A N 1
ATOM 795 C CA . THR A 1 98 ? 0.846 4.974 18.700 1.00 85.19 98 THR A CA 1
ATOM 796 C C . THR A 1 98 ? 1.393 3.620 19.141 1.00 85.19 98 THR A C 1
ATOM 798 O O . THR A 1 98 ? 2.284 3.090 18.473 1.00 85.19 98 THR A O 1
ATOM 801 N N . GLU A 1 99 ? 0.840 3.016 20.194 1.00 89.56 99 GLU A N 1
ATOM 802 C CA . GLU A 1 99 ? 1.221 1.673 20.640 1.00 89.56 99 GLU A CA 1
ATOM 803 C C . GLU A 1 99 ? 0.989 0.632 19.535 1.00 89.56 99 GLU A C 1
ATOM 805 O O . GLU A 1 99 ? 1.876 -0.167 19.213 1.00 89.56 99 GLU A O 1
ATOM 810 N N . GLU A 1 100 ? -0.174 0.686 18.891 1.00 88.69 100 GLU A N 1
ATOM 811 C CA . GLU A 1 100 ? -0.526 -0.211 17.796 1.00 88.69 100 GLU A CA 1
ATOM 812 C C . GLU A 1 100 ? 0.376 0.009 16.569 1.00 88.69 100 GLU A C 1
ATOM 814 O O . GLU A 1 100 ? 0.861 -0.949 15.956 1.00 88.69 100 GLU A O 1
ATOM 819 N N . LYS A 1 101 ? 0.709 1.268 16.252 1.00 85.50 101 LYS A N 1
ATOM 820 C CA . LYS A 1 101 ? 1.679 1.608 15.198 1.00 85.50 101 LYS A CA 1
ATOM 821 C C . LYS A 1 101 ? 3.058 1.017 15.494 1.00 85.50 101 LYS A C 1
ATOM 823 O O . LYS A 1 101 ? 3.671 0.419 14.606 1.00 85.50 101 LYS A O 1
ATOM 828 N N . ILE A 1 102 ? 3.534 1.116 16.734 1.00 87.00 102 ILE A N 1
ATOM 829 C CA . ILE A 1 102 ? 4.812 0.527 17.161 1.00 87.00 102 ILE A CA 1
ATOM 830 C C . ILE A 1 102 ? 4.781 -0.999 17.016 1.00 87.00 102 ILE A C 1
ATOM 832 O O . ILE A 1 102 ? 5.736 -1.576 16.484 1.00 87.00 102 ILE A O 1
ATOM 836 N N . LYS A 1 103 ? 3.696 -1.668 17.431 1.00 88.19 103 LYS A N 1
ATOM 837 C CA . LYS A 1 103 ? 3.532 -3.126 17.268 1.00 88.19 103 LYS A CA 1
ATOM 838 C C . LYS A 1 103 ? 3.630 -3.539 15.797 1.00 88.19 103 LYS A C 1
ATOM 840 O O . LYS A 1 103 ? 4.393 -4.449 15.460 1.00 88.19 103 LYS A O 1
ATOM 845 N N . ARG A 1 104 ? 2.941 -2.824 14.903 1.00 82.25 104 ARG A N 1
ATOM 846 C CA . ARG A 1 104 ? 2.975 -3.092 13.453 1.00 82.25 104 ARG A CA 1
ATOM 847 C C . ARG A 1 104 ? 4.357 -2.865 12.848 1.00 82.25 104 ARG A C 1
ATOM 849 O O . ARG A 1 104 ? 4.831 -3.706 12.080 1.00 82.25 104 ARG A O 1
ATOM 856 N N . LEU A 1 105 ? 5.031 -1.774 13.214 1.00 87.06 105 LEU A N 1
ATOM 857 C CA . LEU A 1 105 ? 6.388 -1.482 12.744 1.00 87.06 105 LEU A CA 1
ATOM 858 C C . LEU A 1 105 ? 7.386 -2.548 13.204 1.00 87.06 105 LEU A C 1
ATOM 860 O O . LEU A 1 105 ? 8.188 -3.021 12.396 1.00 87.06 105 LEU A O 1
ATOM 864 N N . LYS A 1 106 ? 7.288 -3.012 14.455 1.00 84.50 106 LYS A N 1
ATOM 865 C CA . LYS A 1 106 ? 8.093 -4.138 14.954 1.00 84.50 106 LYS A CA 1
ATOM 866 C C . LYS A 1 106 ? 7.847 -5.415 14.145 1.00 84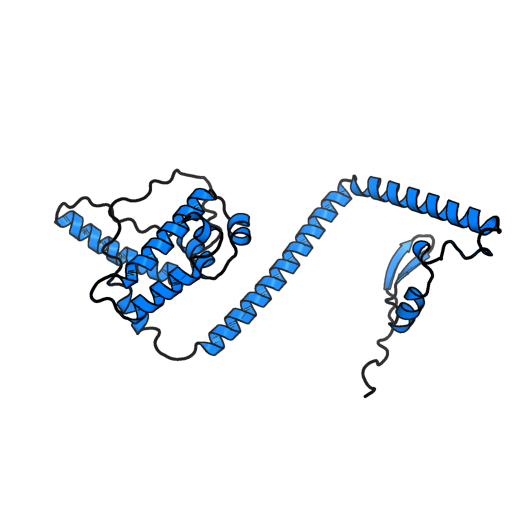.50 106 LYS A C 1
ATOM 868 O O . LYS A 1 106 ? 8.804 -6.086 13.760 1.00 84.50 106 LYS A O 1
ATOM 873 N N . ALA A 1 107 ? 6.593 -5.732 13.819 1.00 86.19 107 ALA A N 1
ATOM 874 C CA . ALA A 1 107 ? 6.260 -6.895 12.994 1.00 86.19 107 ALA A CA 1
ATOM 875 C C . ALA A 1 107 ? 6.787 -6.774 11.551 1.00 86.19 107 ALA A C 1
ATOM 877 O O . ALA A 1 107 ? 7.275 -7.754 10.982 1.00 86.19 107 ALA A O 1
ATOM 878 N N . ARG A 1 108 ? 6.721 -5.580 10.946 1.00 84.06 108 ARG A N 1
ATOM 879 C CA . ARG A 1 108 ? 7.289 -5.313 9.612 1.00 84.06 108 ARG A CA 1
ATOM 880 C C . ARG A 1 108 ? 8.812 -5.440 9.621 1.00 84.06 108 ARG A C 1
ATOM 882 O O . ARG A 1 108 ? 9.354 -6.126 8.760 1.00 84.06 108 ARG A O 1
ATOM 889 N N . SER A 1 109 ? 9.477 -4.862 10.620 1.00 80.62 109 SER A N 1
ATOM 890 C CA . SER A 1 109 ? 10.927 -4.977 10.812 1.00 80.62 109 SER A CA 1
ATOM 891 C C . SER A 1 109 ? 11.362 -6.439 10.948 1.00 80.62 109 SER A C 1
ATOM 893 O O . SER A 1 109 ? 12.257 -6.884 10.231 1.00 80.62 109 SER A O 1
ATOM 895 N N . LYS A 1 110 ? 10.659 -7.236 11.765 1.00 84.31 110 LYS A N 1
ATOM 896 C CA . LYS A 1 110 ? 10.931 -8.675 11.915 1.00 84.31 110 LYS A CA 1
ATOM 897 C C . LYS A 1 110 ? 10.804 -9.432 10.589 1.00 84.31 110 LYS A C 1
ATOM 899 O O . LYS A 1 110 ? 11.665 -10.246 10.268 1.00 84.31 110 LYS A O 1
ATOM 904 N N . ARG A 1 111 ? 9.761 -9.148 9.799 1.00 85.69 111 ARG A N 1
ATOM 905 C CA . ARG A 1 111 ? 9.569 -9.753 8.469 1.00 85.69 111 ARG A CA 1
ATOM 906 C C . ARG A 1 111 ? 10.684 -9.374 7.499 1.00 85.69 111 ARG A C 1
ATOM 908 O O . ARG A 1 111 ? 11.205 -10.251 6.819 1.00 85.69 111 ARG A O 1
ATOM 915 N N . LEU A 1 112 ? 11.062 -8.097 7.452 1.00 79.88 112 LEU A N 1
ATOM 916 C CA . LEU A 1 112 ? 12.124 -7.622 6.569 1.00 79.88 112 LEU A CA 1
ATOM 917 C C . LEU A 1 112 ? 13.473 -8.237 6.947 1.00 79.88 112 LEU A C 1
ATOM 919 O O . LEU A 1 112 ? 14.175 -8.737 6.081 1.00 79.88 112 LEU A O 1
ATOM 923 N N . ASN A 1 113 ? 13.789 -8.285 8.241 1.00 76.94 113 ASN A N 1
ATOM 924 C CA . ASN A 1 113 ? 15.014 -8.902 8.742 1.00 76.94 113 ASN A CA 1
ATOM 925 C C . ASN A 1 113 ? 15.074 -10.402 8.392 1.00 76.94 113 ASN A C 1
ATOM 927 O O . ASN A 1 113 ? 16.099 -10.894 7.933 1.00 76.94 113 ASN A O 1
ATOM 931 N N . ASN A 1 114 ? 13.954 -11.121 8.516 1.00 77.81 114 ASN A N 1
ATOM 932 C CA . ASN A 1 114 ? 13.875 -12.521 8.093 1.00 77.81 114 ASN A CA 1
ATOM 933 C C . ASN A 1 114 ? 14.082 -12.690 6.581 1.00 77.81 114 ASN A C 1
ATOM 935 O O . ASN A 1 114 ? 14.756 -13.628 6.173 1.00 77.81 114 ASN A O 1
ATOM 939 N N . ARG A 1 115 ? 13.543 -11.781 5.759 1.00 81.00 115 ARG A N 1
ATOM 940 C CA . ARG A 1 115 ? 13.744 -11.802 4.303 1.00 81.00 115 ARG A CA 1
ATOM 941 C C . ARG A 1 115 ? 15.183 -11.476 3.920 1.00 81.00 115 ARG A C 1
ATOM 943 O O . ARG A 1 115 ? 15.740 -12.163 3.082 1.00 81.00 115 ARG A O 1
ATOM 950 N N . ILE A 1 116 ? 15.803 -10.484 4.554 1.00 70.00 116 ILE A N 1
ATOM 951 C CA . ILE A 1 116 ? 17.207 -10.125 4.305 1.00 70.00 116 ILE A CA 1
ATOM 952 C C . ILE A 1 116 ? 18.122 -11.313 4.623 1.00 70.00 116 ILE A C 1
ATOM 954 O O . ILE A 1 116 ? 18.945 -11.678 3.794 1.00 70.00 116 ILE A O 1
ATOM 958 N N . LYS A 1 117 ? 17.900 -11.997 5.754 1.00 71.44 117 LYS A N 1
ATOM 959 C CA . LYS A 1 117 ? 18.631 -13.228 6.109 1.00 71.44 117 LYS A CA 1
ATOM 960 C C . LYS A 1 117 ? 18.444 -14.380 5.113 1.00 71.44 117 LYS A C 1
ATOM 962 O O . LYS A 1 117 ? 19.2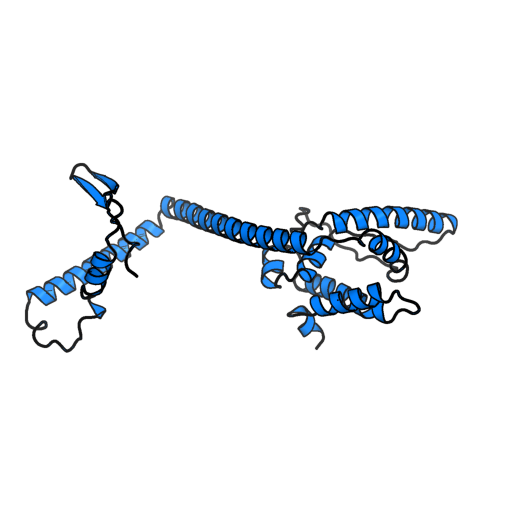67 -15.283 5.090 1.00 71.44 117 LYS A O 1
ATOM 967 N N . GLN A 1 118 ? 17.359 -14.378 4.338 1.00 69.81 118 GLN A N 1
ATOM 968 C CA . GLN A 1 118 ? 17.071 -15.385 3.311 1.00 69.81 118 GLN A CA 1
ATOM 969 C C . GLN A 1 118 ? 17.616 -15.009 1.922 1.00 69.81 118 GLN A C 1
ATOM 971 O O . GLN A 1 118 ? 17.699 -15.884 1.068 1.00 69.81 118 GLN A O 1
ATOM 976 N N . ILE A 1 119 ? 17.941 -13.731 1.677 1.00 62.66 119 ILE A N 1
ATOM 977 C CA . ILE A 1 119 ? 18.252 -13.187 0.339 1.00 62.66 119 ILE A CA 1
ATOM 978 C C . ILE A 1 119 ? 19.763 -13.037 0.080 1.00 62.66 119 ILE A C 1
ATOM 980 O O . ILE A 1 119 ? 20.156 -12.708 -1.034 1.00 62.66 119 ILE A O 1
ATOM 984 N N . GLU A 1 120 ? 20.649 -13.338 1.029 1.00 54.91 120 GLU A N 1
ATOM 985 C CA . 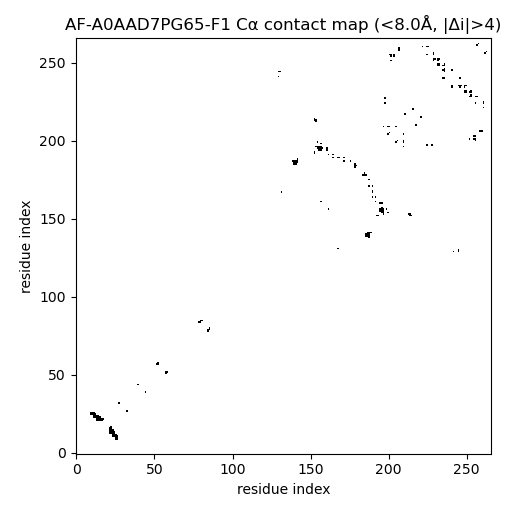GLU A 1 120 ? 22.065 -13.522 0.671 1.00 54.91 120 GLU A CA 1
ATOM 986 C C . GLU A 1 120 ? 22.214 -14.862 -0.081 1.00 54.91 120 GLU A C 1
ATOM 988 O O . GLU A 1 120 ? 22.193 -15.912 0.566 1.00 54.91 120 GLU A O 1
ATOM 993 N N . PRO A 1 121 ? 22.250 -14.866 -1.440 1.00 50.34 121 PRO A N 1
ATOM 994 C CA . PRO A 1 121 ? 23.503 -14.680 -2.191 1.00 50.34 121 PRO A CA 1
ATOM 995 C C . PRO A 1 121 ? 23.413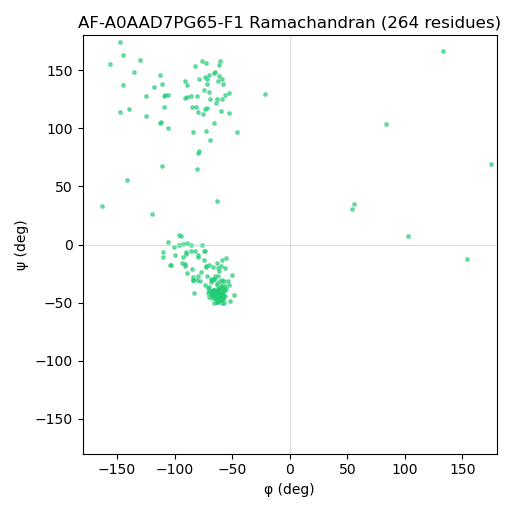 -13.947 -3.570 1.00 50.34 121 PRO A C 1
ATOM 997 O O . PRO A 1 121 ? 22.356 -13.606 -4.091 1.00 50.34 121 PRO A O 1
ATOM 1000 N N . SER A 1 122 ? 24.610 -13.708 -4.129 1.00 54.50 122 SER A N 1
ATOM 1001 C CA . SER A 1 122 ? 25.058 -13.148 -5.428 1.00 54.50 122 SER A CA 1
ATOM 1002 C C . SER A 1 122 ? 24.113 -13.149 -6.650 1.00 54.50 122 SER A C 1
ATOM 1004 O O . SER A 1 122 ? 23.648 -14.201 -7.070 1.00 54.50 122 SER A O 1
ATOM 1006 N N . GLY A 1 123 ? 23.967 -11.981 -7.305 1.00 53.53 123 GLY A N 1
ATOM 1007 C CA . GLY A 1 123 ? 23.343 -11.832 -8.642 1.00 53.53 123 GLY A CA 1
ATOM 1008 C C . GLY A 1 123 ? 22.721 -10.453 -8.937 1.00 53.53 123 GLY A C 1
ATOM 1009 O O . GLY A 1 123 ? 22.436 -10.099 -10.075 1.00 53.53 123 GLY A O 1
ATOM 1010 N N . TRP A 1 124 ? 22.565 -9.611 -7.914 1.00 51.72 124 TRP A N 1
ATOM 1011 C CA . TRP A 1 124 ? 21.860 -8.320 -7.991 1.00 51.72 124 TRP A CA 1
ATOM 1012 C C . TRP A 1 124 ? 22.463 -7.258 -8.927 1.00 51.72 124 TRP A C 1
ATOM 1014 O O . TRP A 1 124 ? 21.789 -6.287 -9.260 1.00 51.72 124 TRP A O 1
ATOM 1024 N N . LYS A 1 125 ? 23.717 -7.418 -9.360 1.00 48.91 125 LYS A N 1
ATOM 1025 C CA . LYS A 1 125 ? 24.368 -6.467 -10.275 1.00 48.91 125 LYS A CA 1
ATOM 1026 C C . LYS A 1 125 ? 23.921 -6.631 -11.727 1.00 48.91 125 LYS A C 1
ATOM 1028 O O . LYS A 1 125 ? 23.860 -5.643 -12.446 1.00 48.91 125 LYS A O 1
ATOM 1033 N N . GLU A 1 126 ? 23.583 -7.846 -12.138 1.00 50.97 126 GLU A N 1
ATOM 1034 C CA . GLU A 1 126 ? 23.248 -8.169 -13.532 1.00 50.97 126 GLU A CA 1
ATOM 1035 C C . GLU A 1 126 ? 21.795 -7.786 -13.856 1.00 50.97 126 GLU A C 1
ATOM 1037 O O . GLU A 1 126 ? 21.480 -7.340 -14.956 1.00 50.97 126 GLU A O 1
ATOM 1042 N N . PHE A 1 127 ? 20.921 -7.838 -12.848 1.00 42.56 127 PHE A N 1
ATOM 1043 C CA . PHE A 1 127 ? 19.503 -7.498 -12.957 1.00 42.56 127 PHE A CA 1
ATOM 1044 C C . PHE A 1 127 ? 19.239 -6.025 -13.319 1.00 42.56 127 PHE A C 1
ATOM 1046 O O . PHE A 1 127 ? 18.314 -5.715 -14.069 1.00 42.56 127 PHE A O 1
ATOM 1053 N N . LEU A 1 128 ? 20.076 -5.108 -12.829 1.00 49.53 128 LEU A N 1
ATOM 1054 C CA . LEU A 1 128 ? 19.916 -3.671 -13.074 1.00 49.53 128 LEU A CA 1
ATOM 1055 C C . LEU A 1 128 ? 20.269 -3.264 -14.512 1.00 49.53 128 LEU A C 1
ATOM 1057 O O . LEU A 1 128 ? 19.826 -2.217 -14.974 1.00 49.53 128 LEU A O 1
ATOM 1061 N N . GLN A 1 129 ? 21.028 -4.090 -15.233 1.00 41.50 129 GLN A N 1
ATOM 1062 C CA . GLN A 1 129 ? 21.522 -3.754 -16.567 1.00 41.50 129 GLN A CA 1
ATOM 1063 C C . GLN A 1 129 ? 20.500 -4.052 -17.676 1.00 41.50 129 GLN A C 1
ATOM 1065 O O . GLN A 1 129 ? 20.480 -3.363 -18.690 1.00 41.50 129 GLN A O 1
ATOM 1070 N N . SER A 1 130 ? 19.614 -5.030 -17.467 1.00 38.91 130 SER A N 1
ATOM 1071 C CA . SER A 1 130 ? 18.625 -5.477 -18.464 1.00 38.91 130 SER A CA 1
ATOM 1072 C C . SER A 1 130 ? 17.345 -4.621 -18.477 1.00 38.91 130 SER A C 1
ATOM 1074 O O . SER A 1 130 ? 16.738 -4.376 -19.519 1.00 38.91 130 SER A O 1
ATOM 1076 N N . LEU A 1 131 ? 16.964 -4.064 -17.323 1.00 39.38 131 LEU A N 1
ATOM 1077 C CA . LEU A 1 131 ? 15.770 -3.218 -17.171 1.00 39.38 131 LEU A CA 1
ATOM 1078 C C . LEU A 1 131 ? 15.863 -1.874 -17.918 1.00 39.38 131 LEU A C 1
ATOM 1080 O O . LEU A 1 131 ? 14.845 -1.255 -18.216 1.00 39.38 131 LEU A O 1
ATOM 1084 N N . LEU A 1 132 ? 17.077 -1.449 -18.269 1.00 33.88 132 LEU A N 1
ATOM 1085 C CA . LEU A 1 132 ? 17.347 -0.204 -18.986 1.00 33.88 132 LEU A CA 1
ATOM 1086 C C . LEU A 1 132 ? 16.802 -0.162 -20.414 1.00 33.88 132 LEU A C 1
ATOM 1088 O O . LEU A 1 132 ? 16.526 0.914 -20.938 1.00 33.88 132 LEU A O 1
ATOM 1092 N N . GLN A 1 133 ? 16.719 -1.316 -21.071 1.00 36.00 133 GLN A N 1
ATOM 1093 C CA . GLN A 1 133 ? 16.622 -1.366 -22.529 1.00 36.00 133 GLN A CA 1
ATOM 1094 C C . GLN A 1 133 ? 15.173 -1.405 -23.039 1.00 36.00 133 GLN A C 1
ATOM 1096 O O . GLN A 1 133 ? 14.929 -1.207 -24.225 1.00 36.00 133 GLN A O 1
ATOM 1101 N N . SER A 1 134 ? 14.197 -1.617 -22.150 1.00 29.66 134 SER A N 1
ATOM 1102 C CA . SER A 1 134 ? 12.797 -1.886 -22.511 1.00 29.66 134 SER A CA 1
ATOM 1103 C C . SER A 1 134 ? 11.838 -0.698 -22.338 1.00 29.66 134 SER A C 1
ATOM 1105 O O . SER A 1 134 ? 10.773 -0.678 -22.951 1.00 29.66 134 SER A O 1
ATOM 1107 N N . VAL A 1 135 ? 12.201 0.333 -21.568 1.00 33.09 135 VAL A N 1
ATOM 1108 C CA . VAL A 1 135 ? 11.280 1.432 -21.190 1.00 33.09 135 VAL A CA 1
ATOM 1109 C C . VAL A 1 135 ? 11.095 2.496 -22.298 1.00 33.09 135 VAL A C 1
ATOM 1111 O O . VAL A 1 135 ? 10.186 3.317 -22.231 1.00 33.09 135 VAL A O 1
ATOM 1114 N N . GLN A 1 136 ? 11.880 2.465 -23.380 1.00 33.09 136 GLN A N 1
ATOM 1115 C CA . GLN A 1 136 ? 11.919 3.522 -24.409 1.00 33.09 136 GLN A CA 1
ATOM 1116 C C . GLN A 1 136 ? 10.714 3.601 -25.376 1.00 33.09 136 GLN A C 1
ATOM 1118 O O . GLN A 1 136 ? 10.662 4.529 -26.180 1.00 33.09 136 GLN A O 1
ATOM 1123 N N . VAL A 1 137 ? 9.750 2.673 -25.338 1.00 36.75 137 VAL A N 1
ATOM 1124 C CA . VAL A 1 137 ? 8.789 2.494 -26.453 1.00 36.75 137 VAL A CA 1
ATOM 1125 C C . VAL A 1 137 ? 7.375 3.058 -26.208 1.00 36.75 137 VAL A C 1
ATOM 1127 O O . VAL A 1 137 ? 6.656 3.275 -27.178 1.00 36.75 137 VAL A O 1
ATOM 1130 N N . TRP A 1 138 ? 6.940 3.350 -24.972 1.00 28.48 138 TRP A N 1
ATOM 1131 C CA . TRP A 1 138 ? 5.489 3.278 -24.688 1.00 28.48 138 TRP A CA 1
ATOM 1132 C C . TRP A 1 138 ? 4.644 4.545 -24.419 1.00 28.48 138 TRP A C 1
ATOM 1134 O O . TRP A 1 138 ? 3.429 4.384 -24.395 1.00 28.48 138 TRP A O 1
ATOM 1144 N N . PHE A 1 139 ? 5.146 5.789 -24.292 1.00 35.56 139 PHE A N 1
ATOM 1145 C CA . PHE A 1 139 ? 4.240 6.936 -23.995 1.00 35.56 139 PHE A CA 1
ATOM 1146 C C . PHE A 1 139 ? 4.638 8.299 -24.603 1.00 35.56 139 PHE A C 1
ATOM 1148 O O . PHE A 1 139 ? 5.630 8.871 -24.155 1.00 35.56 139 PHE A O 1
ATOM 1155 N N . PRO A 1 140 ? 3.861 8.874 -25.556 1.00 33.50 140 PRO A N 1
ATOM 1156 C CA . PRO A 1 140 ? 4.194 10.159 -26.188 1.00 33.50 140 PRO A CA 1
ATOM 1157 C C . PRO A 1 140 ? 3.565 11.421 -25.556 1.00 33.50 140 PRO A C 1
ATOM 1159 O O . PRO A 1 140 ? 4.035 12.517 -25.853 1.00 33.50 140 PRO A O 1
ATOM 1162 N N . GLU A 1 141 ? 2.531 11.337 -24.704 1.00 36.25 141 GLU A N 1
ATOM 1163 C CA . GLU A 1 141 ? 1.863 12.537 -24.155 1.00 36.25 141 GLU A CA 1
ATOM 1164 C C . GLU A 1 141 ? 1.493 12.388 -22.668 1.00 36.25 141 GLU A C 1
ATOM 1166 O O . GLU A 1 141 ? 0.704 11.531 -22.275 1.00 36.25 141 GLU A O 1
ATOM 1171 N N . GLY A 1 142 ? 2.107 13.233 -21.831 1.00 41.00 142 GLY A N 1
ATOM 1172 C CA . GLY A 1 142 ? 1.997 13.210 -20.371 1.00 41.00 142 GLY A CA 1
ATOM 1173 C C . GLY A 1 142 ? 0.659 13.721 -19.827 1.00 41.00 142 GLY A C 1
ATOM 1174 O O . GLY A 1 142 ? 0.070 14.679 -20.332 1.00 41.00 142 GLY A O 1
ATOM 1175 N N . ILE A 1 143 ? 0.200 13.088 -18.747 1.00 38.12 143 ILE A N 1
ATOM 1176 C CA . ILE A 1 143 ? -1.017 13.437 -18.005 1.00 38.12 143 ILE A CA 1
ATOM 1177 C C . ILE A 1 143 ? -0.847 14.832 -17.378 1.00 38.12 143 ILE A C 1
ATOM 1179 O O . ILE A 1 143 ? 0.064 15.061 -16.588 1.00 38.12 143 ILE A O 1
ATOM 1183 N N . LYS A 1 144 ? -1.734 15.781 -17.706 1.00 38.62 144 LYS A N 1
ATOM 1184 C CA . LYS A 1 144 ? -1.785 17.102 -17.054 1.00 38.62 144 LYS A CA 1
ATOM 1185 C C . LYS A 1 144 ? -2.541 16.991 -15.727 1.00 38.62 144 LYS A C 1
ATOM 1187 O O . LYS A 1 144 ? -3.727 16.673 -15.737 1.00 38.62 144 LYS A O 1
ATOM 1192 N N . VAL A 1 145 ? -1.875 17.286 -14.608 1.00 44.84 145 VAL A N 1
ATOM 1193 C CA . VAL A 1 145 ? -2.456 17.265 -13.249 1.00 44.84 145 VAL A CA 1
ATOM 1194 C C . VAL A 1 145 ? -2.555 18.706 -12.699 1.00 44.84 145 VAL A C 1
ATOM 1196 O O . VAL A 1 145 ? -1.626 19.484 -12.924 1.00 44.84 145 VAL A O 1
ATOM 1199 N N . PRO A 1 146 ? -3.645 19.120 -12.013 1.00 35.50 146 PRO A N 1
ATOM 1200 C CA . PRO A 1 146 ? -3.787 20.475 -11.463 1.00 35.50 146 PRO A CA 1
ATOM 1201 C C . PRO A 1 146 ? -2.956 20.682 -10.178 1.00 35.50 146 PRO A C 1
ATOM 1203 O O . PRO A 1 146 ? -2.662 19.710 -9.480 1.00 35.50 146 PRO A O 1
ATOM 1206 N N . PRO A 1 147 ? -2.621 21.935 -9.802 1.00 33.53 147 PRO A N 1
ATOM 1207 C CA . PRO A 1 147 ? -1.707 22.219 -8.699 1.00 33.53 147 PRO A CA 1
ATOM 1208 C C . PRO A 1 147 ? -2.446 22.205 -7.353 1.00 33.53 147 PRO A C 1
ATOM 1210 O O . PRO A 1 147 ? -3.044 23.204 -6.950 1.00 33.53 147 PRO A O 1
ATOM 1213 N N . TRP A 1 148 ? -2.404 21.085 -6.632 1.00 39.66 148 TRP A N 1
ATOM 1214 C CA . TRP A 1 148 ? -2.908 21.018 -5.257 1.00 39.66 148 TRP A CA 1
ATOM 1215 C C . TRP A 1 148 ? -1.809 21.332 -4.236 1.00 39.66 148 TRP A C 1
ATOM 1217 O O . TRP A 1 148 ? -0.644 20.974 -4.401 1.00 39.66 148 TRP A O 1
ATOM 1227 N N . ARG A 1 149 ? -2.191 22.066 -3.181 1.00 35.03 149 ARG A N 1
ATOM 1228 C CA . ARG A 1 149 ? -1.308 22.492 -2.087 1.00 35.03 149 ARG A CA 1
ATOM 1229 C C . ARG A 1 149 ? -1.003 21.310 -1.162 1.00 35.03 149 ARG A C 1
ATOM 1231 O O . ARG A 1 149 ? -1.929 20.668 -0.682 1.00 35.03 149 ARG A O 1
ATOM 1238 N N . ASN A 1 150 ? 0.283 21.155 -0.848 1.00 36.38 150 ASN A N 1
ATOM 1239 C CA . ASN A 1 150 ? 0.936 20.153 0.007 1.00 36.38 150 ASN A CA 1
ATOM 1240 C C . ASN A 1 150 ? 1.253 18.813 -0.680 1.00 36.38 150 ASN A C 1
ATOM 1242 O O . ASN A 1 150 ? 0.409 17.937 -0.809 1.00 36.38 150 ASN A O 1
ATOM 1246 N N . ASN A 1 151 ? 2.539 18.645 -1.011 1.00 41.81 151 ASN A N 1
ATOM 1247 C CA . ASN A 1 151 ? 3.217 17.433 -1.495 1.00 41.81 151 ASN A CA 1
ATOM 1248 C C . ASN A 1 151 ? 3.226 16.261 -0.484 1.00 41.81 151 ASN A C 1
ATOM 1250 O O . ASN A 1 151 ? 4.215 15.538 -0.384 1.00 41.81 151 ASN A O 1
ATOM 1254 N N . SER A 1 152 ? 2.167 16.033 0.293 1.00 43.75 152 SER A N 1
ATOM 1255 C CA . SER A 1 152 ? 2.095 14.837 1.140 1.00 43.75 152 SER A CA 1
ATOM 1256 C C . SER A 1 152 ? 1.658 13.627 0.310 1.00 43.75 152 SER A C 1
ATOM 1258 O O . SER A 1 152 ? 0.575 13.080 0.513 1.00 43.75 152 SER A O 1
ATOM 1260 N N . TYR A 1 153 ? 2.486 13.211 -0.648 1.00 51.75 153 TYR A N 1
ATOM 1261 C CA . TYR A 1 153 ? 2.407 11.853 -1.174 1.00 51.75 153 TYR A CA 1
ATOM 1262 C C . TYR A 1 153 ? 2.803 10.933 -0.017 1.00 51.75 153 TYR A C 1
ATOM 1264 O O . TYR A 1 153 ? 3.957 10.912 0.398 1.00 51.75 153 TYR A O 1
ATOM 1272 N N . ILE A 1 154 ? 1.824 10.259 0.595 1.00 60.81 154 ILE A N 1
ATOM 1273 C CA . ILE A 1 154 ? 2.034 9.575 1.885 1.00 60.81 154 ILE A CA 1
ATOM 1274 C C . ILE A 1 154 ? 2.947 8.345 1.743 1.00 60.81 154 ILE A C 1
ATOM 1276 O O . ILE A 1 154 ? 3.544 7.882 2.715 1.00 60.81 154 ILE A O 1
ATOM 1280 N N . TYR A 1 155 ? 3.117 7.858 0.515 1.00 72.06 155 TYR A N 1
ATOM 1281 C CA . TYR A 1 155 ? 4.007 6.756 0.190 1.00 72.06 155 TYR A CA 1
ATOM 1282 C C . TYR A 1 155 ? 5.258 7.277 -0.505 1.00 72.06 155 TYR A C 1
ATOM 1284 O O . TYR A 1 155 ? 5.249 7.547 -1.706 1.00 72.06 155 TYR A O 1
ATOM 1292 N N . GLU A 1 156 ? 6.342 7.389 0.258 1.00 80.56 156 GLU A N 1
ATOM 1293 C CA . GLU A 1 156 ? 7.656 7.647 -0.315 1.00 80.56 156 GLU A CA 1
ATOM 1294 C C . GLU A 1 156 ? 8.150 6.405 -1.074 1.00 80.56 156 GLU A C 1
ATOM 1296 O O . GLU A 1 156 ? 8.094 5.295 -0.528 1.00 80.56 156 GLU A O 1
ATOM 1301 N N . PRO A 1 157 ? 8.624 6.566 -2.324 1.00 84.88 157 PRO A N 1
ATOM 1302 C CA . PRO A 1 157 ? 9.251 5.481 -3.062 1.00 84.88 157 PRO A CA 1
ATOM 1303 C C . PRO A 1 157 ? 10.498 4.990 -2.331 1.00 84.88 157 PRO A C 1
ATOM 1305 O O . PRO A 1 157 ? 11.237 5.772 -1.723 1.00 84.88 157 PRO A O 1
ATOM 1308 N N . SER A 1 158 ? 10.762 3.689 -2.405 1.00 88.75 158 SER A N 1
ATOM 1309 C CA . SER A 1 158 ? 11.986 3.134 -1.841 1.00 88.75 158 SER A CA 1
ATOM 1310 C C . SER A 1 158 ? 13.224 3.733 -2.502 1.00 88.75 158 SER A C 1
ATOM 1312 O O . SER A 1 158 ? 13.205 4.196 -3.643 1.00 88.75 158 SER A O 1
ATOM 1314 N N . THR A 1 159 ? 14.352 3.673 -1.798 1.00 87.94 159 THR A N 1
ATOM 1315 C CA . THR A 1 159 ? 15.641 4.133 -2.329 1.00 87.94 159 THR A CA 1
ATOM 1316 C C . THR A 1 159 ? 16.011 3.426 -3.631 1.00 87.94 159 THR A C 1
ATOM 1318 O O . THR A 1 159 ? 16.624 4.034 -4.500 1.00 87.94 159 THR A O 1
ATOM 1321 N N . THR A 1 160 ? 15.597 2.169 -3.808 1.00 88.31 160 THR A N 1
ATOM 1322 C CA . THR A 1 160 ? 15.753 1.434 -5.067 1.00 88.31 160 THR A CA 1
ATOM 1323 C C . THR A 1 160 ? 14.984 2.102 -6.202 1.00 88.31 160 THR A C 1
ATOM 1325 O O . THR A 1 160 ? 15.557 2.329 -7.266 1.00 88.31 160 THR A O 1
ATOM 1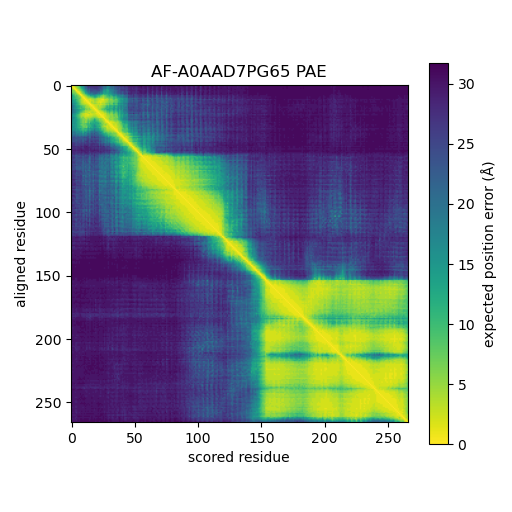328 N N . VAL A 1 161 ? 13.720 2.462 -5.968 1.00 86.38 161 VAL A N 1
ATOM 1329 C CA . VAL A 1 161 ? 12.883 3.165 -6.949 1.00 86.38 161 VAL A CA 1
ATOM 1330 C C . VAL A 1 161 ? 13.444 4.558 -7.241 1.00 86.38 161 VAL A C 1
ATOM 1332 O O . VAL A 1 161 ? 13.581 4.922 -8.403 1.00 86.38 161 VAL A O 1
ATOM 1335 N N . VAL A 1 162 ? 13.857 5.311 -6.219 1.00 88.19 162 VAL A N 1
ATOM 1336 C CA . VAL A 1 162 ? 14.467 6.643 -6.390 1.00 88.19 162 VAL A CA 1
ATOM 1337 C C . VAL A 1 162 ? 15.758 6.571 -7.207 1.00 88.19 162 VAL A C 1
ATOM 1339 O O . VAL A 1 162 ? 15.939 7.349 -8.139 1.00 88.19 162 VAL A O 1
ATOM 1342 N N . ASN A 1 163 ? 16.640 5.618 -6.905 1.00 90.25 163 ASN A N 1
ATOM 1343 C CA . ASN A 1 163 ? 17.888 5.442 -7.647 1.00 90.25 163 ASN A CA 1
ATOM 1344 C C . ASN A 1 163 ? 17.626 5.077 -9.110 1.00 90.25 163 ASN A C 1
ATOM 1346 O O . ASN A 1 163 ? 18.302 5.595 -9.995 1.00 90.25 163 ASN A O 1
ATOM 1350 N N . LEU A 1 164 ? 16.633 4.220 -9.367 1.00 88.44 164 LEU A N 1
ATOM 1351 C CA . LEU A 1 164 ? 16.224 3.867 -10.723 1.00 88.44 164 LEU A CA 1
ATOM 1352 C C . LEU A 1 164 ? 15.679 5.085 -11.477 1.00 88.44 164 LEU A C 1
ATOM 1354 O O . LEU A 1 164 ? 16.022 5.288 -12.635 1.00 88.44 164 LEU A O 1
ATOM 1358 N N . ILE A 1 165 ? 14.864 5.911 -10.824 1.00 87.25 165 ILE A N 1
ATOM 1359 C CA . ILE A 1 165 ? 14.312 7.131 -11.421 1.00 87.25 165 ILE A CA 1
ATOM 1360 C C . ILE A 1 165 ? 15.427 8.117 -11.762 1.00 87.25 165 ILE A C 1
ATOM 1362 O O . ILE A 1 165 ? 15.460 8.613 -12.881 1.00 87.25 165 ILE A O 1
ATOM 1366 N N . ASN A 1 166 ? 16.369 8.354 -10.846 1.00 88.69 166 ASN A N 1
ATOM 1367 C CA . ASN A 1 166 ? 17.514 9.231 -11.104 1.00 88.69 166 ASN A CA 1
ATOM 1368 C C . ASN A 1 166 ? 18.341 8.723 -12.287 1.00 88.69 166 ASN A C 1
ATOM 1370 O O . ASN A 1 166 ? 18.691 9.487 -13.181 1.00 88.69 166 ASN A O 1
ATOM 1374 N N . PHE A 1 167 ? 18.587 7.413 -12.324 1.00 90.69 167 PHE A N 1
ATOM 1375 C CA . PHE A 1 167 ? 19.275 6.776 -13.434 1.00 90.69 167 PHE A CA 1
ATOM 1376 C C . PHE A 1 167 ? 18.528 6.986 -14.769 1.00 90.69 167 PHE A C 1
ATOM 1378 O O . PHE A 1 167 ? 19.128 7.340 -15.785 1.00 90.69 167 PHE A O 1
ATOM 1385 N N . LEU A 1 168 ? 17.207 6.787 -14.787 1.00 87.81 168 LEU A N 1
ATOM 1386 C CA . LEU A 1 168 ? 16.385 6.980 -15.984 1.00 87.81 168 LEU A CA 1
ATOM 1387 C C . LEU A 1 168 ? 16.304 8.454 -16.405 1.00 87.81 168 LEU A C 1
ATOM 1389 O O . LEU A 1 168 ? 16.202 8.731 -17.599 1.00 87.81 168 LEU A O 1
ATOM 1393 N N . ASP A 1 169 ? 16.386 9.399 -15.468 1.00 87.75 169 ASP A N 1
ATOM 1394 C CA . ASP A 1 169 ? 16.376 10.834 -15.765 1.00 87.75 169 ASP A CA 1
ATOM 1395 C C . ASP A 1 169 ? 17.656 11.284 -16.498 1.00 87.75 169 ASP A C 1
ATOM 1397 O O . ASP A 1 169 ? 17.601 12.123 -17.403 1.00 87.75 169 ASP A O 1
ATOM 1401 N N . GLU A 1 170 ? 18.801 10.651 -16.216 1.00 87.38 170 GLU A N 1
ATOM 1402 C CA . GLU A 1 170 ? 20.035 10.841 -16.996 1.00 87.38 170 GLU A CA 1
ATOM 1403 C C . GLU A 1 170 ? 19.863 10.365 -18.451 1.00 87.38 170 GLU A C 1
ATOM 1405 O O . GLU A 1 170 ? 20.242 11.057 -19.406 1.00 87.38 170 GLU A O 1
ATOM 1410 N N . GLN A 1 171 ? 19.230 9.202 -18.645 1.00 87.50 171 GLN A N 1
ATOM 1411 C CA . GLN A 1 171 ? 18.944 8.669 -19.985 1.00 87.50 171 GLN A CA 1
ATOM 1412 C C . GLN A 1 171 ? 17.941 9.551 -20.734 1.00 87.50 171 GLN A C 1
ATOM 1414 O O . GLN A 1 171 ? 18.135 9.875 -21.909 1.00 87.50 171 GLN A O 1
ATOM 1419 N N . ARG A 1 172 ? 16.896 10.005 -20.039 1.00 88.69 172 ARG A N 1
ATOM 1420 C CA . ARG A 1 172 ? 15.909 10.960 -20.548 1.00 88.69 172 ARG A CA 1
ATOM 1421 C C . ARG A 1 172 ? 16.566 12.265 -20.989 1.00 88.69 172 ARG A C 1
ATOM 1423 O O . ARG A 1 172 ? 16.245 12.761 -22.064 1.00 88.69 172 ARG A O 1
ATOM 1430 N N . SER A 1 173 ? 17.498 12.803 -20.207 1.00 87.25 173 SER A N 1
ATOM 1431 C CA . SER A 1 173 ? 18.224 14.032 -20.556 1.00 87.25 173 SER A CA 1
ATOM 1432 C C . SER A 1 173 ? 19.009 13.872 -21.861 1.00 87.25 173 SER A C 1
ATOM 1434 O O . SER A 1 173 ? 18.983 14.748 -22.728 1.00 87.25 173 SER A O 1
ATOM 1436 N N . THR A 1 174 ? 19.633 12.708 -22.049 1.00 90.50 174 THR A N 1
ATOM 1437 C CA . THR A 1 174 ? 20.344 12.364 -23.289 1.00 90.50 174 THR A CA 1
ATOM 1438 C C . THR A 1 174 ? 19.383 12.253 -24.479 1.00 90.50 174 THR A C 1
ATOM 1440 O O . THR A 1 174 ? 19.662 12.782 -25.559 1.00 90.50 174 THR A O 1
ATOM 1443 N N . LEU A 1 175 ? 18.223 11.618 -24.280 1.00 87.19 175 LEU A N 1
ATOM 1444 C CA . LEU A 1 175 ? 17.167 11.513 -25.290 1.00 87.19 175 LEU A CA 1
ATOM 1445 C C . LEU A 1 175 ? 16.642 12.896 -25.705 1.00 87.19 175 LEU A C 1
ATOM 1447 O O . LEU A 1 175 ? 16.502 13.156 -26.898 1.00 87.19 175 LEU A O 1
ATOM 1451 N N . LEU A 1 176 ? 16.382 13.786 -24.745 1.00 86.19 176 LEU A N 1
ATOM 1452 C CA . LEU A 1 176 ? 15.896 15.143 -25.010 1.00 86.19 176 LEU A CA 1
ATOM 1453 C C . LEU A 1 176 ? 16.909 15.955 -25.823 1.00 86.19 176 LEU A C 1
ATOM 1455 O O . LEU A 1 176 ? 16.525 16.620 -26.783 1.00 86.19 176 LEU A O 1
ATOM 1459 N N . HIS A 1 177 ? 18.203 15.837 -25.514 1.00 86.69 177 HIS A N 1
ATOM 1460 C CA . HIS A 1 177 ? 19.254 16.483 -26.302 1.00 86.69 177 HIS A CA 1
ATOM 1461 C C . HIS A 1 177 ? 19.293 15.968 -27.752 1.00 86.69 177 HIS A C 1
ATOM 1463 O O . HIS A 1 177 ? 19.461 16.738 -28.702 1.00 86.69 177 HIS A O 1
ATOM 1469 N N . LEU A 1 178 ? 19.091 14.660 -27.948 1.00 88.88 178 LEU A N 1
ATOM 1470 C CA . LEU A 1 178 ? 19.007 14.069 -29.282 1.00 88.88 178 LEU A CA 1
ATOM 1471 C C . LEU A 1 178 ? 17.755 14.545 -30.033 1.00 88.88 178 LEU A C 1
ATOM 1473 O O . LEU A 1 178 ? 17.840 14.894 -31.211 1.00 88.88 178 LEU A O 1
ATOM 1477 N N . GLN A 1 179 ? 16.605 14.595 -29.363 1.00 86.50 179 GLN A N 1
ATOM 1478 C CA . GLN A 1 179 ? 15.366 15.110 -29.943 1.00 86.50 179 GLN A CA 1
ATOM 1479 C C . GLN A 1 179 ? 15.519 16.568 -30.383 1.00 86.50 179 GLN A C 1
ATOM 1481 O O . GLN A 1 179 ? 15.166 16.894 -31.515 1.00 86.50 179 GLN A O 1
ATOM 1486 N N . GLU A 1 180 ? 16.127 17.416 -29.553 1.00 88.38 180 GLU A N 1
ATOM 1487 C CA . GLU A 1 180 ? 16.409 18.815 -29.883 1.00 88.38 180 GLU A CA 1
ATOM 1488 C C . GLU A 1 180 ? 17.307 18.929 -31.123 1.00 88.38 180 GLU A C 1
ATOM 1490 O O . GLU A 1 180 ? 16.967 19.631 -32.082 1.00 88.38 180 GLU A O 1
ATOM 1495 N N . LYS A 1 181 ? 18.405 18.161 -31.165 1.00 91.50 181 LYS A N 1
ATOM 1496 C CA . LYS A 1 181 ? 19.317 18.104 -32.318 1.00 91.50 181 LYS A CA 1
ATOM 1497 C C . LYS A 1 181 ? 18.595 17.734 -33.617 1.00 91.50 181 LYS A C 1
ATOM 1499 O O . LYS A 1 181 ? 18.910 18.281 -34.675 1.00 91.50 181 LYS A O 1
ATOM 1504 N N . HIS A 1 182 ? 17.634 16.818 -33.543 1.00 88.31 182 HIS A N 1
ATOM 1505 C CA . HIS A 1 182 ? 16.854 16.347 -34.689 1.00 88.31 182 HIS A CA 1
ATOM 1506 C C . HIS A 1 182 ? 15.520 17.088 -34.877 1.00 88.31 182 HIS A C 1
ATOM 1508 O O . HIS A 1 182 ? 14.744 16.717 -35.757 1.00 88.31 182 HIS A O 1
ATOM 1514 N N . ARG A 1 183 ? 15.274 18.161 -34.110 1.00 86.62 183 ARG A N 1
ATOM 1515 C CA . ARG A 1 183 ? 14.047 18.978 -34.143 1.00 86.62 183 ARG A CA 1
ATOM 1516 C C . ARG A 1 183 ? 12.759 18.171 -33.928 1.00 86.62 183 ARG A C 1
ATOM 1518 O O . ARG A 1 183 ? 11.722 18.481 -34.510 1.00 86.62 183 ARG A O 1
ATOM 1525 N N . VAL A 1 184 ? 12.826 17.138 -33.095 1.00 86.81 184 VAL A N 1
ATOM 1526 C CA . VAL A 1 184 ? 11.681 16.327 -32.673 1.00 86.81 184 VAL A CA 1
ATOM 1527 C C . VAL A 1 184 ? 11.099 16.930 -31.397 1.00 86.81 184 VAL A C 1
ATOM 1529 O O . VAL A 1 184 ? 11.808 17.116 -30.416 1.00 86.81 184 VAL A O 1
ATOM 1532 N N . THR A 1 185 ? 9.801 17.224 -31.395 1.00 77.56 185 THR A N 1
ATOM 1533 C CA . THR A 1 185 ? 9.083 17.804 -30.248 1.00 77.56 185 THR A CA 1
ATOM 1534 C C . THR A 1 185 ? 8.113 16.785 -29.660 1.00 77.56 185 THR A C 1
ATOM 1536 O O . THR A 1 185 ? 6.899 16.937 -29.779 1.00 77.56 185 THR A O 1
ATOM 1539 N N . ILE A 1 186 ? 8.648 15.715 -29.071 1.00 81.00 186 ILE A N 1
ATOM 1540 C CA . ILE A 1 186 ? 7.856 14.706 -28.357 1.00 81.00 186 ILE A CA 1
ATOM 1541 C C . ILE A 1 186 ? 8.151 14.862 -26.869 1.00 81.00 186 ILE A C 1
ATOM 1543 O O . ILE A 1 186 ? 9.307 14.880 -26.461 1.00 81.00 186 ILE A O 1
ATOM 1547 N N . SER A 1 187 ? 7.113 14.988 -26.045 1.00 74.69 187 SER A N 1
ATOM 1548 C CA . SER A 1 187 ? 7.309 15.115 -24.603 1.00 74.69 187 SER A CA 1
ATOM 1549 C C . SER A 1 187 ? 7.812 13.794 -24.024 1.00 74.69 187 SER A C 1
ATOM 1551 O O . SER A 1 187 ? 7.176 12.758 -24.188 1.00 74.69 187 SER A O 1
ATOM 1553 N N . CYS A 1 188 ? 8.938 13.831 -23.314 1.00 72.69 188 CYS A N 1
ATOM 1554 C CA . CYS A 1 188 ? 9.405 12.719 -22.496 1.00 72.69 188 CYS A CA 1
ATOM 1555 C C . CYS A 1 188 ? 9.328 13.160 -21.033 1.00 72.69 188 CYS A C 1
ATOM 1557 O O . CYS A 1 188 ? 10.129 13.989 -20.587 1.00 72.69 188 CYS A O 1
ATOM 1559 N N . CYS A 1 189 ? 8.331 12.668 -20.297 1.00 74.88 189 CYS A N 1
ATOM 1560 C CA . CYS A 1 189 ? 8.149 12.947 -18.875 1.00 74.88 189 CYS A CA 1
ATOM 1561 C C . CYS A 1 189 ? 8.475 11.703 -18.049 1.00 74.88 189 CYS A C 1
ATOM 1563 O O . CYS A 1 189 ? 7.937 10.628 -18.303 1.00 74.88 189 CYS A O 1
ATOM 1565 N N . LEU A 1 190 ? 9.334 11.871 -17.046 1.00 79.50 190 LEU A N 1
ATOM 1566 C CA . LEU A 1 190 ? 9.552 10.883 -16.000 1.00 79.50 190 LEU A CA 1
ATOM 1567 C C . LEU A 1 190 ? 9.011 11.488 -14.710 1.00 79.50 190 LEU A C 1
ATOM 1569 O O . LEU A 1 190 ? 9.591 12.431 -14.176 1.00 79.50 190 LEU A O 1
ATOM 1573 N N . ASP A 1 191 ? 7.858 10.997 -14.271 1.00 77.69 191 ASP A N 1
ATOM 1574 C CA . ASP A 1 191 ? 7.188 11.490 -13.076 1.00 77.69 191 ASP A CA 1
ATOM 1575 C C . ASP A 1 191 ? 7.264 10.439 -11.967 1.00 77.69 191 ASP A C 1
ATOM 1577 O O . ASP A 1 191 ? 6.788 9.312 -12.109 1.00 77.69 191 ASP A O 1
ATOM 1581 N N . SER A 1 192 ? 7.909 10.809 -10.865 1.00 80.75 192 SER A N 1
ATOM 1582 C CA . SER A 1 192 ? 8.123 9.951 -9.702 1.00 80.75 192 SER A CA 1
ATOM 1583 C C . SER A 1 192 ? 7.010 10.052 -8.668 1.00 80.75 192 SER A C 1
ATOM 1585 O O . SER A 1 192 ? 6.988 9.251 -7.728 1.00 80.75 192 SER A O 1
ATOM 1587 N N . GLN A 1 193 ? 6.082 11.001 -8.827 1.00 79.81 193 GLN A N 1
ATOM 1588 C CA . GLN A 1 193 ? 5.166 11.414 -7.766 1.00 79.81 193 GLN A CA 1
ATOM 1589 C C . GLN A 1 193 ? 4.296 10.271 -7.223 1.00 79.81 193 GLN A C 1
ATOM 1591 O O . GLN A 1 193 ? 3.976 10.244 -6.038 1.00 79.81 193 GLN A O 1
ATOM 1596 N N . PHE A 1 194 ? 3.965 9.288 -8.067 1.00 82.94 194 PHE A N 1
ATOM 1597 C CA . PHE A 1 194 ? 3.141 8.135 -7.693 1.00 82.94 194 PHE A CA 1
ATOM 1598 C C . PHE A 1 194 ? 3.927 6.828 -7.525 1.00 82.94 194 PHE A C 1
ATOM 1600 O O . PHE A 1 194 ? 3.333 5.793 -7.215 1.00 82.94 194 PHE A O 1
ATOM 1607 N N . GLY A 1 195 ? 5.255 6.851 -7.685 1.00 85.81 195 GLY A N 1
ATOM 1608 C CA . GLY A 1 195 ? 6.089 5.646 -7.650 1.00 85.81 195 GLY A CA 1
ATOM 1609 C C . GLY A 1 195 ? 5.957 4.867 -6.339 1.00 85.81 195 GLY A C 1
ATOM 1610 O O . GLY A 1 195 ? 5.764 3.652 -6.357 1.00 85.81 195 GLY A O 1
ATOM 1611 N N . GLY A 1 196 ? 5.958 5.567 -5.200 1.00 86.25 196 GLY A N 1
ATOM 1612 C CA . GLY A 1 196 ? 5.798 4.930 -3.889 1.00 86.25 196 GLY A CA 1
ATOM 1613 C C . GLY A 1 196 ? 4.405 4.339 -3.658 1.00 86.25 196 GLY A C 1
ATOM 1614 O O . GLY A 1 196 ? 4.271 3.323 -2.979 1.00 86.25 196 GLY A O 1
ATOM 1615 N N . MET A 1 197 ? 3.363 4.912 -4.265 1.00 86.19 197 MET A N 1
ATOM 1616 C CA . MET A 1 197 ? 1.999 4.377 -4.169 1.00 86.19 197 MET A CA 1
ATOM 1617 C C . MET A 1 197 ? 1.853 3.067 -4.941 1.00 86.19 197 MET A C 1
ATOM 1619 O O . MET A 1 197 ? 1.305 2.093 -4.424 1.00 86.19 197 MET A O 1
ATOM 1623 N N . VAL A 1 198 ? 2.382 3.032 -6.164 1.00 89.94 198 VAL A N 1
ATOM 1624 C CA . VAL A 1 198 ? 2.405 1.826 -6.999 1.00 89.94 198 VAL A CA 1
ATOM 1625 C C . VAL A 1 198 ? 3.219 0.725 -6.319 1.00 89.94 198 VAL A C 1
ATOM 1627 O O . VAL A 1 198 ? 2.770 -0.418 -6.232 1.00 89.94 198 VAL A O 1
ATOM 1630 N N . GLU A 1 199 ? 4.382 1.071 -5.764 1.00 89.50 199 GLU A N 1
ATOM 1631 C CA . GLU A 1 199 ? 5.222 0.142 -5.007 1.00 89.50 199 GLU A CA 1
ATOM 1632 C C . GLU A 1 199 ? 4.500 -0.416 -3.771 1.00 89.50 199 GLU A C 1
ATOM 1634 O O . GLU A 1 199 ? 4.564 -1.619 -3.496 1.00 89.50 199 GLU A O 1
ATOM 1639 N N . ALA A 1 200 ? 3.780 0.429 -3.031 1.00 88.88 200 ALA A N 1
ATOM 1640 C CA . ALA A 1 200 ? 3.008 0.007 -1.868 1.00 88.88 200 ALA A CA 1
ATOM 1641 C C . ALA A 1 200 ? 1.887 -0.974 -2.249 1.00 88.88 200 ALA A C 1
ATOM 1643 O O . ALA A 1 200 ? 1.701 -1.991 -1.568 1.00 88.88 200 ALA A O 1
ATOM 1644 N N . TRP A 1 201 ? 1.193 -0.724 -3.365 1.00 91.69 201 TRP A N 1
ATOM 1645 C CA . TRP A 1 201 ? 0.197 -1.646 -3.908 1.00 91.69 201 TRP A CA 1
ATOM 1646 C C . TRP A 1 201 ? 0.818 -2.978 -4.330 1.00 91.69 201 TRP A C 1
ATOM 1648 O O . TRP A 1 201 ? 0.344 -4.031 -3.912 1.00 91.69 201 TRP A O 1
ATOM 1658 N N . ALA A 1 202 ? 1.909 -2.964 -5.095 1.00 90.81 202 ALA A N 1
ATOM 1659 C CA . ALA A 1 202 ? 2.602 -4.190 -5.495 1.00 90.81 202 ALA A CA 1
ATOM 1660 C C . ALA A 1 202 ? 3.163 -4.967 -4.286 1.00 90.81 202 ALA A C 1
ATOM 1662 O O . ALA A 1 202 ? 3.258 -6.191 -4.305 1.00 90.81 202 ALA A O 1
ATOM 1663 N N . SER A 1 203 ? 3.475 -4.269 -3.190 1.00 89.44 203 SER A N 1
ATOM 1664 C CA . SER A 1 203 ? 3.945 -4.868 -1.934 1.00 89.44 203 SER A CA 1
ATOM 1665 C C . SER A 1 203 ? 2.850 -5.560 -1.113 1.00 89.44 203 SER A C 1
ATOM 1667 O O . SER A 1 203 ? 3.156 -6.163 -0.079 1.00 89.44 203 SER A O 1
ATOM 1669 N N . GLY A 1 204 ? 1.585 -5.475 -1.532 1.00 88.81 204 GLY A N 1
ATOM 1670 C CA . GLY A 1 204 ? 0.483 -6.191 -0.899 1.00 88.81 204 GLY A CA 1
ATOM 1671 C C . GLY A 1 204 ? -0.421 -5.354 0.013 1.00 88.81 204 GLY A C 1
ATOM 1672 O O . GLY A 1 204 ? -1.311 -5.942 0.627 1.00 88.81 204 GLY A O 1
ATOM 1673 N N . LEU A 1 205 ? -0.275 -4.021 0.090 1.00 87.88 205 LEU A N 1
ATOM 1674 C CA . LEU A 1 205 ? -1.187 -3.175 0.887 1.00 87.88 205 LEU A CA 1
ATOM 1675 C C . LEU A 1 205 ? -2.643 -3.324 0.443 1.00 87.88 205 LEU A C 1
ATOM 1677 O O . LEU A 1 205 ? -2.928 -3.338 -0.748 1.00 87.88 205 LEU A O 1
ATOM 1681 N N . THR A 1 206 ? -3.584 -3.405 1.371 1.00 88.38 206 THR A N 1
ATOM 1682 C CA . THR A 1 206 ? -5.004 -3.471 1.001 1.00 88.38 206 THR A CA 1
ATOM 1683 C C . THR A 1 206 ? -5.512 -2.118 0.499 1.00 88.38 206 THR A C 1
ATOM 1685 O O . THR A 1 206 ? -4.997 -1.067 0.877 1.00 88.38 206 THR A O 1
ATOM 1688 N N . TRP A 1 207 ? -6.576 -2.126 -0.310 1.00 87.19 207 TRP A N 1
ATOM 1689 C CA . TRP A 1 207 ? -7.191 -0.895 -0.825 1.00 87.19 207 TRP A CA 1
ATOM 1690 C C . TRP A 1 207 ? -7.628 0.051 0.293 1.00 87.19 207 TRP A C 1
ATOM 1692 O O . TRP A 1 207 ? -7.406 1.255 0.229 1.00 87.19 207 TRP A O 1
ATOM 1702 N N . ARG A 1 208 ? -8.186 -0.514 1.371 1.00 82.62 208 ARG A N 1
ATOM 1703 C CA . ARG A 1 208 ? -8.572 0.251 2.558 1.00 82.62 208 ARG A CA 1
ATOM 1704 C C . ARG A 1 208 ? -7.365 0.938 3.197 1.00 82.62 208 ARG A C 1
ATOM 1706 O O . ARG A 1 208 ? -7.470 2.105 3.542 1.00 82.62 208 ARG A O 1
ATOM 1713 N N . GLU A 1 209 ? -6.243 0.235 3.344 1.00 78.75 209 GLU A N 1
ATOM 1714 C CA . GLU A 1 209 ? -5.009 0.813 3.893 1.00 78.75 209 GLU A CA 1
ATOM 1715 C C . GLU A 1 209 ? -4.442 1.906 2.984 1.00 78.75 209 GLU A C 1
ATOM 1717 O O . GLU A 1 209 ? -4.025 2.939 3.493 1.00 78.75 209 GLU A O 1
ATOM 1722 N N . MET A 1 210 ? -4.486 1.714 1.663 1.00 80.50 210 MET A N 1
ATOM 1723 C CA . MET A 1 210 ? -4.044 2.724 0.698 1.00 80.50 210 MET A CA 1
ATOM 1724 C C . MET A 1 210 ? -4.892 3.995 0.754 1.00 80.50 210 MET A C 1
ATOM 1726 O O . MET A 1 210 ? -4.345 5.091 0.736 1.00 80.50 210 MET A O 1
ATOM 1730 N N . MET A 1 211 ? -6.215 3.860 0.866 1.00 77.38 211 MET A N 1
ATOM 1731 C CA . MET A 1 211 ? -7.138 4.998 0.856 1.00 77.38 211 MET A CA 1
ATOM 1732 C C . MET A 1 211 ? -7.194 5.781 2.173 1.00 77.38 211 MET A C 1
ATOM 1734 O O . MET A 1 211 ? -7.561 6.951 2.155 1.00 77.38 211 MET A O 1
ATOM 1738 N N . MET A 1 212 ? -6.838 5.179 3.315 1.00 69.94 212 MET A N 1
ATOM 1739 C CA . MET A 1 212 ? -6.801 5.898 4.602 1.00 69.94 212 MET A CA 1
ATOM 1740 C C . MET A 1 212 ? -5.744 7.008 4.627 1.00 69.94 212 MET A C 1
ATOM 1742 O O . MET A 1 212 ? -5.912 8.001 5.331 1.00 69.94 212 MET A O 1
ATOM 1746 N N . ASP A 1 213 ? -4.699 6.831 3.824 1.00 59.69 213 ASP A N 1
ATOM 1747 C CA . ASP A 1 213 ? -3.517 7.673 3.738 1.00 59.69 213 ASP A CA 1
ATOM 1748 C C . ASP A 1 213 ? -3.363 8.253 2.309 1.00 59.69 213 ASP A C 1
ATOM 1750 O O . ASP A 1 213 ? -2.261 8.543 1.855 1.00 59.69 213 ASP A O 1
ATOM 1754 N N . CYS A 1 214 ? -4.447 8.413 1.543 1.00 63.34 214 CYS A N 1
ATOM 1755 C CA . CYS A 1 214 ? -4.373 8.949 0.182 1.00 63.34 214 CYS A CA 1
ATOM 1756 C C . CYS A 1 214 ? -5.286 10.161 -0.007 1.00 63.34 214 CYS A C 1
ATOM 1758 O O . CYS A 1 214 ? -6.479 10.106 0.271 1.00 63.34 214 CYS A O 1
ATOM 1760 N N . ALA A 1 215 ? -4.713 11.255 -0.519 1.00 63.97 215 ALA A N 1
ATOM 1761 C CA . ALA A 1 215 ? -5.451 12.457 -0.911 1.00 63.97 215 ALA A CA 1
ATOM 1762 C C . ALA A 1 215 ? -5.947 12.422 -2.375 1.00 63.97 215 ALA A C 1
ATOM 1764 O O . ALA A 1 215 ? -6.528 13.403 -2.835 1.00 63.97 215 ALA A O 1
ATOM 1765 N N . MET A 1 216 ? -5.698 11.336 -3.121 1.00 71.25 216 MET A N 1
ATOM 1766 C CA . MET A 1 216 ? -6.199 11.171 -4.491 1.00 71.25 216 MET A CA 1
ATOM 1767 C C . MET A 1 216 ? -7.640 10.666 -4.503 1.00 71.25 216 MET A C 1
ATO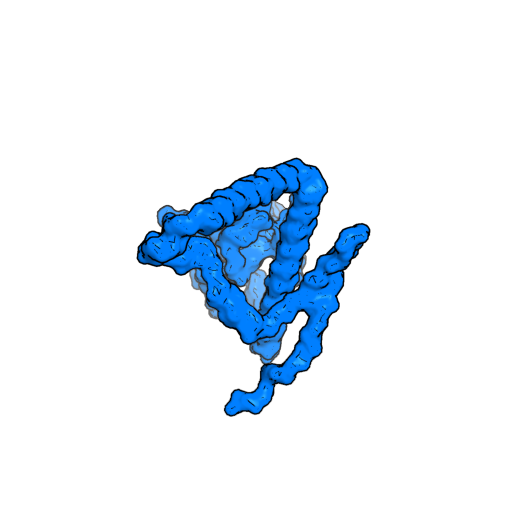M 1769 O O . MET A 1 216 ? -8.077 9.960 -3.594 1.00 71.25 216 MET A O 1
ATOM 1773 N N . ASP A 1 217 ? -8.354 10.982 -5.582 1.00 80.38 217 ASP A N 1
ATOM 1774 C CA . ASP A 1 217 ? -9.655 10.384 -5.857 1.00 80.38 217 ASP A CA 1
ATOM 1775 C C . ASP A 1 217 ? -9.519 8.862 -6.056 1.00 80.38 217 ASP A C 1
ATOM 1777 O O . ASP A 1 217 ? -8.571 8.384 -6.691 1.00 80.38 217 ASP A O 1
ATOM 1781 N N . ASN A 1 218 ? -10.492 8.106 -5.537 1.00 76.06 218 ASN A N 1
ATOM 1782 C CA . ASN A 1 218 ? -10.603 6.657 -5.718 1.00 76.06 218 ASN A CA 1
ATOM 1783 C C . ASN A 1 218 ? -10.450 6.249 -7.192 1.00 76.06 218 ASN A C 1
ATOM 1785 O O . ASN A 1 218 ? -9.763 5.274 -7.495 1.00 76.06 218 ASN A O 1
ATOM 1789 N N . GLY A 1 219 ? -11.096 6.986 -8.100 1.00 78.25 219 GLY A N 1
ATOM 1790 C CA . GLY A 1 219 ? -11.084 6.709 -9.532 1.00 78.25 219 GLY A CA 1
ATOM 1791 C C . GLY A 1 219 ? -9.725 6.976 -10.172 1.00 78.25 219 GLY A C 1
ATOM 1792 O O . GLY A 1 219 ? -9.267 6.175 -10.986 1.00 78.25 219 GLY A O 1
ATOM 1793 N N . ASP A 1 220 ? -9.042 8.050 -9.774 1.00 80.69 220 ASP A N 1
ATOM 1794 C CA . ASP A 1 220 ? -7.704 8.360 -10.287 1.00 80.69 220 ASP A CA 1
ATOM 1795 C C . ASP A 1 220 ? -6.669 7.344 -9.812 1.00 80.69 220 ASP A C 1
ATOM 1797 O O . ASP A 1 220 ? -5.836 6.899 -10.603 1.00 80.69 220 ASP A O 1
ATOM 1801 N N . LEU A 1 221 ? -6.754 6.917 -8.551 1.00 83.69 221 LEU A N 1
ATOM 1802 C CA . LEU A 1 221 ? -5.887 5.868 -8.033 1.00 83.69 221 LEU A CA 1
ATOM 1803 C C . LEU A 1 221 ? -6.161 4.523 -8.708 1.00 83.69 221 LEU A C 1
ATOM 1805 O O . LEU A 1 221 ? -5.229 3.822 -9.103 1.00 83.69 221 LEU A O 1
ATOM 1809 N N . ALA A 1 222 ? -7.433 4.174 -8.890 1.00 84.94 222 ALA A N 1
ATOM 1810 C CA . ALA A 1 222 ? -7.806 2.950 -9.580 1.00 84.94 222 ALA A CA 1
ATOM 1811 C C . ALA A 1 222 ? -7.306 2.940 -11.029 1.00 84.94 222 ALA A C 1
ATOM 1813 O O . ALA A 1 222 ? -6.739 1.945 -11.484 1.00 84.94 222 ALA A O 1
ATOM 1814 N N . ARG A 1 223 ? -7.443 4.068 -11.735 1.00 83.75 223 ARG A N 1
ATOM 1815 C CA . ARG A 1 223 ? -6.956 4.239 -13.105 1.00 83.75 223 ARG A CA 1
ATOM 1816 C C . ARG A 1 223 ? -5.433 4.162 -13.185 1.00 83.75 223 ARG A C 1
ATOM 1818 O O . ARG A 1 223 ? -4.929 3.479 -14.069 1.00 83.75 223 ARG A O 1
ATOM 1825 N N . LEU A 1 224 ? -4.711 4.794 -12.257 1.00 87.38 224 LEU A N 1
ATOM 1826 C CA . LEU A 1 224 ? -3.249 4.712 -12.156 1.00 87.38 224 LEU A CA 1
ATOM 1827 C C . LEU A 1 224 ? -2.783 3.255 -11.999 1.00 87.38 224 LEU A C 1
ATOM 1829 O O . LEU A 1 224 ? -1.908 2.790 -12.733 1.00 87.38 224 LEU A O 1
ATOM 1833 N N . LEU A 1 225 ? -3.380 2.516 -11.060 1.00 89.75 225 LEU A N 1
ATOM 1834 C CA . LEU A 1 225 ? -3.016 1.120 -10.820 1.00 89.75 225 LEU A CA 1
ATOM 1835 C C . LEU A 1 225 ? -3.373 0.232 -12.011 1.00 89.75 225 LEU A C 1
ATOM 1837 O O . LEU A 1 225 ? -2.548 -0.583 -12.420 1.00 89.75 225 LEU A O 1
ATOM 1841 N N . ARG A 1 226 ? -4.558 0.418 -12.602 1.00 89.00 226 ARG A N 1
ATOM 1842 C CA . ARG A 1 226 ? -4.991 -0.337 -13.782 1.00 89.00 226 ARG A CA 1
ATOM 1843 C C . ARG A 1 226 ? -4.067 -0.098 -14.974 1.00 89.00 226 ARG A C 1
ATOM 1845 O O . ARG A 1 226 ? -3.577 -1.063 -15.542 1.00 89.00 226 ARG A O 1
ATOM 1852 N N . GLN A 1 227 ? -3.741 1.158 -15.279 1.00 86.25 227 GLN A N 1
ATOM 1853 C CA . GLN A 1 227 ? -2.780 1.501 -16.335 1.00 86.25 227 GLN A CA 1
ATOM 1854 C C . GLN A 1 227 ? -1.418 0.841 -16.102 1.00 86.25 227 GLN A C 1
ATOM 1856 O O . GLN A 1 227 ? -0.792 0.353 -17.041 1.00 86.25 227 GLN A O 1
ATOM 1861 N N . THR A 1 228 ? -0.974 0.782 -14.845 1.00 92.25 228 THR A N 1
ATOM 1862 C CA . THR A 1 228 ? 0.277 0.105 -14.491 1.00 92.25 228 THR A CA 1
ATOM 1863 C C . THR A 1 228 ? 0.196 -1.404 -14.738 1.00 92.25 228 THR A C 1
ATOM 1865 O O . THR A 1 228 ? 1.117 -1.980 -15.315 1.00 92.25 228 THR A O 1
ATOM 1868 N N . ILE A 1 229 ? -0.904 -2.050 -14.341 1.00 90.81 229 ILE A N 1
ATOM 1869 C CA . ILE A 1 229 ? -1.143 -3.483 -14.580 1.00 90.81 229 ILE A CA 1
ATOM 1870 C C . ILE A 1 229 ? -1.181 -3.775 -16.080 1.00 90.81 229 ILE A C 1
ATOM 1872 O O . ILE A 1 229 ? -0.520 -4.707 -16.531 1.00 90.81 229 ILE A O 1
ATOM 1876 N N . ASP A 1 230 ? -1.901 -2.962 -16.851 1.00 87.50 230 ASP A N 1
ATOM 1877 C CA . ASP A 1 230 ? -2.033 -3.133 -18.297 1.00 87.50 230 ASP A CA 1
ATOM 1878 C C . ASP A 1 230 ? -0.671 -3.031 -18.989 1.00 87.50 230 ASP A C 1
ATOM 1880 O O . ASP A 1 230 ? -0.372 -3.827 -19.880 1.00 87.50 230 ASP A O 1
ATOM 1884 N N . LEU A 1 231 ? 0.188 -2.110 -18.544 1.00 88.25 231 LEU A N 1
ATOM 1885 C CA . LEU A 1 231 ? 1.565 -2.018 -19.022 1.00 88.25 231 LEU A CA 1
ATOM 1886 C C . LEU A 1 231 ? 2.385 -3.256 -18.678 1.00 88.25 231 LEU A C 1
ATOM 1888 O O . LEU A 1 231 ? 3.026 -3.831 -19.557 1.00 88.25 231 LEU A O 1
ATOM 1892 N N . LEU A 1 232 ? 2.340 -3.708 -17.424 1.00 92.00 232 LEU A N 1
ATOM 1893 C CA . LEU A 1 232 ? 3.032 -4.926 -17.000 1.00 92.00 232 LEU A CA 1
ATOM 1894 C C . LEU A 1 232 ? 2.551 -6.156 -17.786 1.00 92.00 232 LEU A C 1
ATOM 1896 O O . LEU A 1 232 ? 3.363 -7.002 -18.147 1.00 92.00 232 LEU A O 1
ATOM 1900 N N . ALA A 1 233 ? 1.261 -6.234 -18.115 1.00 90.25 233 ALA A N 1
ATOM 1901 C CA . ALA A 1 233 ? 0.675 -7.314 -18.907 1.00 90.25 233 ALA A CA 1
ATOM 1902 C C . ALA A 1 233 ? 1.053 -7.258 -20.401 1.00 90.25 233 ALA A C 1
ATOM 1904 O O . ALA A 1 233 ? 0.929 -8.258 -21.118 1.00 90.25 233 ALA A O 1
ATOM 1905 N N . GLN A 1 234 ? 1.512 -6.107 -20.896 1.00 89.38 234 GLN A N 1
ATOM 1906 C CA . GLN A 1 234 ? 2.015 -5.956 -22.263 1.00 89.38 234 GLN A CA 1
ATOM 1907 C C . GLN A 1 234 ? 3.482 -6.367 -22.393 1.00 89.38 234 GLN A C 1
ATOM 1909 O O . GLN A 1 234 ? 3.854 -6.889 -23.443 1.00 89.38 234 GLN A O 1
ATOM 1914 N N . ILE A 1 235 ? 4.291 -6.202 -21.339 1.00 88.81 235 ILE A N 1
ATOM 1915 C CA . ILE A 1 235 ? 5.728 -6.530 -21.349 1.00 88.81 235 ILE A CA 1
ATOM 1916 C C . ILE A 1 235 ? 5.991 -7.963 -21.858 1.00 88.81 235 ILE A C 1
ATOM 1918 O O . ILE A 1 235 ? 6.787 -8.110 -22.785 1.00 88.81 235 ILE A O 1
ATOM 1922 N N . PRO A 1 236 ? 5.297 -9.021 -21.383 1.00 90.75 236 PRO A N 1
ATOM 1923 C CA . PRO A 1 236 ? 5.500 -10.381 -21.884 1.00 90.75 236 PRO A CA 1
ATOM 1924 C C . PRO A 1 236 ? 5.242 -10.598 -23.377 1.00 90.75 236 PRO A C 1
ATOM 1926 O O . PRO A 1 236 ? 5.672 -11.621 -23.905 1.00 90.75 236 PRO A O 1
ATOM 1929 N N . LYS A 1 237 ? 4.515 -9.689 -24.037 1.00 88.88 237 LYS A N 1
ATOM 1930 C CA . LYS A 1 237 ? 4.130 -9.784 -25.454 1.00 88.88 237 LYS A CA 1
ATOM 1931 C C . LYS A 1 237 ? 5.165 -9.146 -26.385 1.00 88.88 237 LYS A C 1
ATOM 1933 O O . LYS A 1 237 ? 5.002 -9.223 -27.601 1.00 88.88 237 LYS A O 1
ATOM 1938 N N . LEU A 1 238 ? 6.182 -8.483 -25.833 1.00 84.94 238 LEU A N 1
ATOM 1939 C CA . LEU A 1 238 ? 7.224 -7.835 -26.619 1.00 84.94 238 LEU A CA 1
ATOM 1940 C C . LEU A 1 238 ? 8.146 -8.885 -27.266 1.00 84.94 238 LEU A C 1
ATOM 1942 O O . LEU A 1 238 ? 8.498 -9.870 -26.610 1.00 84.94 238 LEU A O 1
ATOM 1946 N N . PRO A 1 239 ? 8.536 -8.697 -28.541 1.00 87.50 239 PRO A N 1
ATOM 1947 C CA . PRO A 1 239 ? 9.496 -9.580 -29.196 1.00 87.50 239 PRO A CA 1
ATOM 1948 C C . PRO A 1 239 ? 10.871 -9.465 -28.527 1.00 87.50 239 PRO A C 1
ATOM 1950 O O . PRO A 1 239 ? 11.240 -8.392 -28.051 1.00 87.50 239 PRO A O 1
ATOM 1953 N N . ASP A 1 240 ? 11.618 -10.571 -28.506 1.00 88.88 240 ASP A N 1
ATOM 1954 C CA . ASP A 1 240 ? 13.004 -10.647 -28.019 1.00 88.88 240 ASP A CA 1
ATOM 1955 C C . ASP A 1 240 ? 13.225 -10.122 -26.588 1.00 88.88 240 ASP A C 1
ATOM 1957 O O . ASP A 1 240 ? 14.296 -9.615 -26.249 1.00 88.88 240 ASP A O 1
ATOM 1961 N N . ILE A 1 241 ? 12.212 -10.248 -25.725 1.00 89.19 241 ILE A N 1
ATOM 1962 C CA . ILE A 1 241 ? 12.324 -9.829 -24.331 1.00 89.19 241 ILE A CA 1
ATOM 1963 C C . ILE A 1 241 ? 13.076 -10.853 -23.477 1.00 89.19 241 ILE A C 1
ATOM 1965 O O . ILE A 1 241 ? 12.915 -12.065 -23.623 1.00 89.19 241 ILE A O 1
ATOM 1969 N N . ASP A 1 242 ? 13.872 -10.345 -22.538 1.00 91.25 242 ASP A N 1
ATOM 1970 C CA . ASP A 1 242 ? 14.568 -11.162 -21.555 1.00 91.25 242 ASP A CA 1
ATOM 1971 C C . ASP A 1 242 ? 13.574 -12.044 -20.753 1.00 91.25 242 ASP A C 1
ATOM 1973 O O . ASP A 1 242 ? 12.592 -11.524 -20.205 1.00 91.25 242 ASP A O 1
ATOM 1977 N N . PRO A 1 243 ? 13.802 -13.371 -20.648 1.00 89.25 243 PRO A N 1
ATOM 1978 C CA . PRO A 1 243 ? 12.876 -14.279 -19.969 1.00 89.25 243 PRO A CA 1
ATOM 1979 C C . PRO A 1 243 ? 12.652 -13.952 -18.487 1.00 89.25 243 PRO A C 1
ATOM 1981 O O . PRO A 1 243 ? 11.560 -14.183 -17.958 1.00 89.25 243 PRO A O 1
ATOM 1984 N N . LEU A 1 244 ? 13.661 -13.402 -17.801 1.00 91.12 244 LEU A N 1
ATOM 1985 C CA . LEU A 1 244 ? 13.530 -12.994 -16.404 1.00 91.12 244 LEU A CA 1
ATOM 1986 C C . LEU A 1 244 ? 12.643 -11.750 -16.300 1.00 91.12 244 LEU A C 1
ATOM 1988 O O . LEU A 1 244 ? 11.762 -11.704 -15.441 1.00 91.12 244 LEU A O 1
ATOM 1992 N N . LEU A 1 245 ? 12.809 -10.777 -17.197 1.00 87.25 245 LEU A N 1
ATOM 1993 C CA . LEU A 1 245 ? 11.926 -9.611 -17.277 1.00 87.25 245 LEU A CA 1
ATOM 1994 C C . LEU A 1 245 ? 10.480 -10.010 -17.608 1.00 87.25 245 LEU A C 1
ATOM 1996 O O . LEU A 1 245 ? 9.553 -9.508 -16.972 1.00 87.25 245 LEU A O 1
ATOM 2000 N N . GLN A 1 246 ? 10.282 -10.950 -18.534 1.00 89.25 246 GLN A N 1
ATOM 2001 C CA . GLN A 1 246 ? 8.963 -11.496 -18.863 1.00 89.25 246 GLN A CA 1
ATOM 2002 C C . GLN A 1 246 ? 8.291 -12.138 -17.640 1.00 89.25 246 GLN A C 1
ATOM 2004 O O . GLN A 1 246 ? 7.148 -11.810 -17.312 1.00 89.25 246 GLN A O 1
ATOM 2009 N N . SER A 1 247 ? 9.010 -13.020 -16.942 1.00 93.25 247 SER A N 1
ATOM 2010 C CA . SER A 1 247 ? 8.522 -13.685 -15.729 1.00 93.25 247 SER A CA 1
ATOM 2011 C C . SER A 1 247 ? 8.211 -12.684 -14.610 1.00 93.25 247 SER A C 1
ATOM 2013 O O . SER A 1 247 ? 7.159 -12.756 -13.967 1.00 93.25 247 SER A O 1
ATOM 2015 N N . ASN A 1 248 ? 9.080 -11.690 -14.413 1.00 92.38 248 ASN A N 1
ATOM 2016 C CA . ASN A 1 248 ? 8.896 -10.656 -13.399 1.00 92.38 248 ASN A CA 1
ATOM 2017 C C . ASN A 1 248 ? 7.697 -9.759 -13.703 1.00 92.38 248 ASN A C 1
ATOM 2019 O O . ASN A 1 248 ? 6.930 -9.457 -12.794 1.00 92.38 248 ASN A O 1
ATOM 2023 N N . ALA A 1 249 ? 7.499 -9.362 -14.960 1.00 91.50 249 ALA A N 1
ATOM 2024 C CA . ALA A 1 249 ? 6.351 -8.554 -15.359 1.00 91.50 249 ALA A CA 1
ATOM 2025 C C . ALA A 1 249 ? 5.030 -9.324 -15.219 1.00 91.50 249 ALA A C 1
ATOM 2027 O O . ALA A 1 249 ? 4.039 -8.774 -14.735 1.00 91.50 249 ALA A O 1
ATOM 2028 N N . MET A 1 250 ? 5.024 -10.617 -15.555 1.00 92.44 250 MET A N 1
ATOM 2029 C CA . MET A 1 250 ? 3.870 -11.490 -15.329 1.00 92.44 250 MET A CA 1
ATOM 2030 C C . MET A 1 250 ? 3.581 -11.660 -13.832 1.00 92.44 250 MET A C 1
ATOM 2032 O O . MET A 1 250 ? 2.440 -11.566 -13.394 1.00 92.44 250 MET A O 1
ATOM 2036 N N . THR A 1 251 ? 4.620 -11.835 -13.016 1.00 93.62 251 THR A N 1
ATOM 2037 C CA . THR A 1 251 ? 4.469 -11.927 -11.558 1.00 93.62 251 THR A CA 1
ATOM 2038 C C . THR A 1 251 ? 3.946 -10.616 -10.971 1.00 93.62 251 THR A C 1
ATOM 2040 O O . THR A 1 251 ? 3.014 -10.629 -10.172 1.00 93.62 251 THR A O 1
ATOM 2043 N N . ALA A 1 252 ? 4.509 -9.478 -11.379 1.00 92.75 252 ALA A N 1
ATOM 2044 C CA . ALA A 1 252 ? 4.111 -8.161 -10.895 1.00 92.75 252 ALA A CA 1
ATOM 2045 C C . ALA A 1 252 ? 2.671 -7.813 -11.297 1.00 92.75 252 ALA A C 1
ATOM 2047 O O . ALA A 1 252 ? 1.903 -7.377 -10.442 1.00 92.75 252 ALA A O 1
ATOM 2048 N N . SER A 1 253 ? 2.282 -8.059 -12.554 1.00 93.69 253 SER A N 1
ATOM 2049 C CA . SER A 1 253 ? 0.896 -7.864 -13.008 1.00 93.69 253 SER A CA 1
ATOM 2050 C C . SER A 1 253 ? -0.077 -8.735 -12.215 1.00 93.69 253 SER A C 1
ATOM 2052 O O . SER A 1 253 ? -1.035 -8.197 -11.674 1.00 93.69 253 SER A O 1
ATOM 2054 N N . ASN A 1 254 ? 0.215 -10.026 -12.027 1.00 92.19 254 ASN A N 1
ATOM 2055 C CA . ASN A 1 254 ? -0.632 -10.929 -11.237 1.00 92.19 254 ASN A CA 1
ATOM 2056 C C . ASN A 1 254 ? -0.753 -10.510 -9.760 1.00 92.19 254 ASN A C 1
ATOM 2058 O O . ASN A 1 254 ? -1.814 -10.648 -9.161 1.00 92.19 254 ASN A O 1
ATOM 2062 N N . VAL A 1 255 ? 0.324 -10.010 -9.146 1.00 93.50 255 VAL A N 1
ATOM 2063 C CA . VAL A 1 255 ? 0.294 -9.532 -7.749 1.00 93.50 255 VAL A CA 1
ATOM 2064 C C . VAL A 1 255 ? -0.517 -8.241 -7.618 1.00 93.50 255 VAL A C 1
ATOM 2066 O O . VAL A 1 255 ? -1.189 -8.025 -6.606 1.00 93.50 255 VAL A O 1
ATOM 2069 N N . MET A 1 256 ? -0.440 -7.368 -8.621 1.00 92.50 256 MET A N 1
ATOM 2070 C CA . MET A 1 256 ? -1.164 -6.101 -8.636 1.00 92.50 256 MET A CA 1
ATOM 2071 C C . MET A 1 256 ? -2.633 -6.255 -9.049 1.00 92.50 256 MET A C 1
ATOM 2073 O O . MET A 1 256 ? -3.451 -5.439 -8.619 1.00 92.50 256 MET A O 1
ATOM 2077 N N . ASP A 1 257 ? -2.981 -7.272 -9.838 1.00 92.56 257 ASP A N 1
ATOM 2078 C CA . ASP A 1 257 ? -4.344 -7.542 -10.301 1.00 92.56 257 ASP A CA 1
ATOM 2079 C C . ASP A 1 257 ? -5.184 -8.223 -9.212 1.00 92.56 257 ASP A C 1
ATOM 2081 O O . ASP A 1 257 ? -5.347 -9.440 -9.149 1.00 92.56 257 ASP A O 1
ATOM 2085 N N . ARG A 1 258 ? -5.683 -7.407 -8.281 1.00 92.69 258 ARG A N 1
ATOM 2086 C CA . ARG A 1 258 ? -6.479 -7.853 -7.131 1.00 92.69 258 ARG A CA 1
ATOM 2087 C C . ARG A 1 258 ? -7.565 -6.837 -6.756 1.00 92.69 258 ARG A C 1
ATOM 2089 O O . ARG A 1 258 ? -7.461 -5.671 -7.158 1.00 92.69 258 ARG A O 1
ATOM 2096 N N . PRO A 1 259 ? -8.581 -7.230 -5.961 1.00 86.69 259 PRO A N 1
ATOM 2097 C CA . PRO A 1 259 ? -9.693 -6.347 -5.621 1.00 86.69 259 PRO A CA 1
ATOM 2098 C C . PRO A 1 259 ? -9.256 -5.059 -4.908 1.00 86.69 259 PRO A C 1
ATOM 2100 O O . PRO A 1 259 ? -8.356 -5.104 -4.060 1.00 86.69 259 PRO A O 1
ATOM 2103 N N . PRO A 1 260 ? -9.903 -3.914 -5.192 1.00 86.50 260 PRO A N 1
ATOM 2104 C CA . PRO A 1 260 ? -11.049 -3.746 -6.092 1.00 86.50 260 PRO A CA 1
ATOM 2105 C C . PRO A 1 260 ? -10.645 -3.558 -7.557 1.00 86.50 260 PRO A C 1
ATOM 2107 O O . PRO A 1 260 ? -11.512 -3.491 -8.415 1.00 86.50 260 PRO A O 1
ATOM 2110 N N . ILE A 1 261 ? -9.347 -3.442 -7.862 1.00 87.75 261 ILE A N 1
ATOM 2111 C CA . ILE A 1 261 ? -8.898 -3.084 -9.209 1.00 87.75 261 ILE A CA 1
ATOM 2112 C C . ILE A 1 261 ? -9.328 -4.141 -10.203 1.00 87.75 261 ILE A C 1
ATOM 2114 O O . ILE A 1 261 ? -9.958 -3.763 -11.182 1.00 87.75 261 ILE A O 1
ATOM 2118 N N . SER A 1 262 ? -9.074 -5.421 -9.918 1.00 84.75 262 SER A N 1
ATOM 2119 C CA . SER A 1 262 ? -9.440 -6.556 -10.777 1.00 84.75 262 SER A CA 1
ATOM 2120 C C . SER A 1 262 ? -10.923 -6.566 -11.175 1.00 84.75 262 SER A C 1
ATOM 2122 O O . SER A 1 262 ? -11.235 -6.885 -12.316 1.00 84.75 262 SER A O 1
ATOM 2124 N N . GLU A 1 263 ? -11.814 -6.128 -10.279 1.00 81.12 263 GLU A N 1
ATOM 2125 C CA . GLU A 1 263 ? -13.276 -6.090 -10.469 1.00 81.12 263 GLU A CA 1
ATOM 2126 C C . GLU A 1 263 ? -13.737 -4.964 -11.417 1.00 81.12 263 GLU A C 1
ATOM 2128 O O . GLU A 1 263 ? -14.868 -4.971 -11.879 1.00 81.12 263 GLU A O 1
ATOM 2133 N N . LEU A 1 264 ? -12.869 -3.997 -11.742 1.00 70.94 264 LEU A N 1
ATOM 2134 C CA . LEU A 1 264 ? -13.179 -2.890 -12.662 1.00 70.94 264 LEU A CA 1
ATOM 2135 C C . LEU A 1 264 ? -13.039 -3.252 -14.151 1.00 70.94 264 LEU A C 1
ATOM 2137 O O . LEU A 1 264 ? -13.282 -2.398 -14.999 1.00 70.94 264 LEU A O 1
ATOM 2141 N N . ALA A 1 265 ? -12.558 -4.456 -14.470 1.00 57.22 265 ALA A N 1
ATOM 2142 C CA . ALA A 1 265 ? -12.411 -4.930 -15.851 1.00 57.22 265 ALA A CA 1
ATOM 2143 C C . ALA A 1 265 ? -13.633 -5.714 -16.364 1.00 57.22 265 ALA A C 1
ATOM 2145 O O . ALA A 1 265 ? -13.603 -6.164 -17.510 1.00 57.22 265 ALA A O 1
ATOM 2146 N N . GLU A 1 266 ? -14.667 -5.878 -15.532 1.00 40.59 266 GLU A N 1
ATOM 2147 C CA . GLU A 1 266 ? -15.961 -6.475 -15.896 1.00 40.59 266 GLU A CA 1
ATOM 2148 C C . GLU A 1 266 ? -16.969 -5.436 -16.407 1.00 40.59 266 GLU A C 1
ATOM 2150 O O . GLU A 1 266 ? -17.015 -4.308 -15.859 1.00 40.59 266 GLU A O 1
#

Sequence (266 aa):
MGMLLDKEDMKWYKISDSEVGGLWSMEGSPETWSWSINVPVLSSLSENDELLQKSQEYHDAVELYKQQRTKVACLKKKISRTEGFKEYKKILDMAMFTEEKIKRLKARSKRLNNRIKQIEPSGWKEFLQSLLQSVQVWFPEGIKVPPWRNNSYIYEPSTTVVNLINFLDEQRSTLLHLQEKHRVTISCCLDSQFGGMVEAWASGLTWREMMMDCAMDNGDLARLLRQTIDLLAQIPKLPDIDPLLQSNAMTASNVMDRPPISELAE

pLDDT: mean 74.16, std 18.26, range [28.48, 95.75]

Organism: Quillaja saponaria (NCBI:txid32244)

Secondary structure (DSSP, 8-state):
---S--------EEEEEETTEEEEE-PPPHHHHHHHHTS--TTTS-TT-TTGGG-HHHHHHHHHHHHHHHHHHHHHHHHHHSHHHHHHHHHHHHHHHHHHHHHHHHHHHHHHHHHHHHH-SS-HHHHHHHGGGSGGGS-SSPPP----S----SSPPPHHHHHHHHHHHHHHHHHHHHHHHTT---------TTHHHHHHHHTT--HHHHHHT--S-HHHHHHHHHHHHHHHHHGGGSTT--HHHHHHHHHHHHHH--TTTGGGG-

Nearest PDB structures (foldseek):
  8glv-assembly1_Lo  TM=1.937E-01  e=7.273E+00  Chlamydomonas reinhardtii

Foldseek 3Di:
DDDDCDDDPFDKDFPDADPVGTDIDTDDDPVVVVVVVVPDDPVNPPPPPVVLVPDPVSVVVVVVVVVVVVVVVVVVVVLCPDPVSVVVVVVVVVVVVVVVVVVVVVVVVVVVVVVVVVPDDDDVVVVLVQVLPPPPPDDQDDDDDDDDPDLPPVFDADPVLVVSLVVVVVVVVVVVVVCVVVVHDTDDDRDCSCNRVLVCLLVPDDPVRSVVRDPDDPVVSLVVLLVLLVVLVCQLVDPPHDPVSNVVSVSSSVSNCDPPSVVVVD

InterPro domains:
  IPR012961 ATP-dependent RNA helicase Ski2/MTR4, C-terminal [PF08148] (166-261)
  IPR012961 ATP-dependent RNA helicase Ski2/MTR4, C-terminal [SM01142] (150-265)
  IPR057416 ISE2-like, SH3 domain [PF25446] (1-60)

Mean predicted aligned error: 20.72 Å

Solvent-accessible surface area (backbone atoms only — not comparable to full-atom values): 16332 Å² total; per-residue (Å²): 142,87,89,86,77,80,81,69,81,81,61,77,42,78,77,48,80,48,101,91,50,68,46,71,45,58,82,71,53,74,66,55,50,59,56,54,71,69,50,80,49,84,88,69,58,64,95,78,55,77,77,62,81,73,44,66,67,50,55,54,51,53,51,52,49,53,50,48,53,51,51,51,52,51,48,51,54,54,48,64,68,37,65,68,47,48,54,50,47,54,52,49,55,50,50,52,50,51,53,52,49,51,54,51,51,51,53,51,51,53,53,50,53,54,48,55,75,66,59,78,75,91,63,78,74,63,61,66,64,64,66,68,77,71,72,86,79,81,74,67,78,78,86,87,77,82,94,74,89,74,90,72,59,71,41,72,49,51,70,70,55,51,53,50,49,55,55,49,50,56,54,48,52,54,50,51,54,49,28,56,77,70,72,50,91,69,57,83,81,86,80,65,81,56,49,12,50,54,50,41,42,57,72,64,56,50,60,69,64,53,54,77,59,46,92,66,55,71,66,59,52,45,49,54,53,49,54,50,34,55,52,28,63,45,53,60,72,47,80,93,58,56,68,66,60,30,52,50,24,50,51,50,22,58,60,50,58,38,76,69,55,51,65,70,78,111

Radius of gyration: 32.44 Å; Cα contacts (8 Å, |Δi|>4): 127; chains: 1; bounding box: 65×54×90 Å